Protein AF-A0ABD7US28-F1 (afdb_monomer_lite)

Structure (mmCIF, N/CA/C/O backbone):
data_AF-A0ABD7US28-F1
#
_entry.id   AF-A0ABD7US28-F1
#
loop_
_atom_site.group_PDB
_atom_site.id
_atom_site.type_symbol
_atom_site.label_atom_id
_atom_site.label_alt_id
_atom_site.label_comp_id
_atom_site.label_asym_id
_atom_site.label_entity_id
_atom_site.label_seq_id
_atom_site.pdbx_PDB_ins_code
_atom_site.Cartn_x
_atom_site.Cartn_y
_atom_site.Cartn_z
_atom_site.occupancy
_atom_site.B_iso_or_equiv
_atom_site.auth_seq_id
_atom_site.auth_comp_id
_atom_site.auth_asym_id
_atom_site.auth_atom_id
_atom_site.pdbx_PDB_model_num
ATOM 1 N N . MET A 1 1 ? -9.279 25.102 33.314 1.00 44.84 1 MET A N 1
ATOM 2 C CA . MET A 1 1 ? -9.627 23.822 32.658 1.00 44.84 1 MET A CA 1
ATOM 3 C C . MET A 1 1 ? -8.448 23.347 31.813 1.00 44.84 1 MET A C 1
ATOM 5 O O . MET A 1 1 ? -8.289 23.829 30.704 1.00 44.84 1 MET A O 1
ATOM 9 N N . LYS A 1 2 ? -7.558 22.506 32.361 1.00 46.09 2 LYS A N 1
ATOM 10 C CA . LYS A 1 2 ? -6.377 21.958 31.657 1.00 46.09 2 LYS A CA 1
ATOM 11 C C . LYS A 1 2 ? -5.885 20.674 32.342 1.00 46.09 2 LYS A C 1
ATOM 13 O O . LYS A 1 2 ? -4.872 20.744 33.020 1.00 46.09 2 LYS A O 1
ATOM 18 N N . LYS A 1 3 ? -6.594 19.541 32.241 1.00 48.12 3 LYS A N 1
ATOM 19 C CA . LYS A 1 3 ? -6.087 18.218 32.684 1.00 48.12 3 LYS A CA 1
ATOM 20 C C . LYS A 1 3 ? -6.831 17.069 31.980 1.00 48.12 3 LYS A C 1
ATOM 22 O O . LYS A 1 3 ? -7.637 16.399 32.608 1.00 48.12 3 LYS A O 1
ATOM 27 N N . THR A 1 4 ? -6.601 16.852 30.685 1.00 50.41 4 THR A N 1
ATOM 28 C CA . THR A 1 4 ? -7.154 15.678 29.965 1.00 50.41 4 THR A CA 1
ATOM 29 C C . THR A 1 4 ? -6.160 15.000 29.016 1.00 50.41 4 THR A C 1
ATOM 31 O O . THR A 1 4 ? -6.555 14.127 28.257 1.00 50.41 4 THR A O 1
ATOM 34 N N . LEU A 1 5 ? -4.865 15.343 29.059 1.00 47.84 5 LEU A N 1
ATOM 35 C CA . LEU A 1 5 ? -3.899 14.870 28.053 1.00 47.84 5 LEU A CA 1
ATOM 36 C C . LEU A 1 5 ? -2.921 13.778 28.523 1.00 47.84 5 LEU A C 1
ATOM 38 O O . LEU A 1 5 ? -2.105 13.324 27.733 1.00 47.84 5 LEU A O 1
ATOM 42 N N . THR A 1 6 ? -2.997 13.319 29.774 1.00 49.22 6 THR A N 1
ATOM 43 C CA . THR A 1 6 ? -2.009 12.383 30.353 1.00 49.22 6 THR A CA 1
ATOM 44 C C . THR A 1 6 ? -2.473 10.930 30.492 1.00 49.22 6 THR A C 1
ATOM 46 O O . THR A 1 6 ? -1.725 10.123 31.031 1.00 49.22 6 THR A O 1
ATOM 49 N N . LEU A 1 7 ? -3.660 10.554 29.999 1.00 40.12 7 LEU A N 1
ATOM 50 C CA . LEU A 1 7 ? -4.141 9.163 30.106 1.00 40.12 7 LEU A CA 1
ATOM 51 C C . LEU A 1 7 ? -3.772 8.273 28.897 1.00 40.12 7 LEU A C 1
ATOM 53 O O . LEU A 1 7 ? -3.912 7.059 28.973 1.00 40.12 7 LEU A O 1
ATOM 57 N N . LEU A 1 8 ? -3.269 8.845 27.797 1.00 46.44 8 LEU A N 1
ATOM 58 C CA . LEU A 1 8 ? -2.970 8.097 26.563 1.00 46.44 8 LEU A CA 1
ATOM 59 C C . LEU A 1 8 ? -1.579 7.434 26.534 1.00 46.44 8 LEU A C 1
ATOM 61 O O . LEU A 1 8 ? -1.321 6.624 25.652 1.00 46.44 8 LEU A O 1
ATOM 65 N N . LEU A 1 9 ? -0.690 7.729 27.490 1.00 44.91 9 LEU A N 1
ATOM 66 C CA . LEU A 1 9 ? 0.714 7.283 27.438 1.00 44.91 9 LEU A CA 1
ATOM 67 C C . LEU A 1 9 ? 1.064 6.135 28.409 1.00 44.91 9 LEU A C 1
ATOM 69 O O . LEU A 1 9 ? 2.165 5.602 28.348 1.00 44.91 9 LEU A O 1
ATOM 73 N N . ALA A 1 10 ? 0.150 5.734 29.300 1.00 45.41 10 ALA A N 1
ATOM 74 C CA . ALA A 1 10 ? 0.472 4.838 30.422 1.00 45.41 10 ALA A CA 1
ATOM 75 C C . ALA A 1 10 ? 0.096 3.353 30.227 1.00 45.41 10 ALA A C 1
ATOM 77 O O . ALA A 1 10 ? 0.452 2.531 31.066 1.00 45.41 10 ALA A O 1
ATOM 78 N N . LEU A 1 11 ? -0.585 2.972 29.140 1.00 46.19 11 LEU A N 1
ATOM 79 C CA . LEU A 1 11 ? -1.010 1.576 28.911 1.00 46.19 11 LEU A CA 1
ATOM 80 C C . LEU A 1 11 ? -0.041 0.740 28.055 1.00 46.19 11 LEU A C 1
ATOM 82 O O . LEU A 1 11 ? -0.248 -0.460 27.910 1.00 46.19 11 LEU A O 1
ATOM 86 N N . PHE A 1 12 ? 1.052 1.329 27.560 1.00 46.53 12 PHE A N 1
ATOM 87 C CA . PHE A 1 12 ? 2.106 0.605 26.829 1.00 46.53 12 PHE A CA 1
ATOM 88 C C . PHE A 1 12 ? 3.195 -0.010 27.732 1.00 46.53 12 PHE A C 1
ATOM 90 O O . PHE A 1 12 ? 4.125 -0.636 27.232 1.00 46.53 12 PHE A O 1
ATOM 97 N N . ALA A 1 13 ? 3.085 0.129 29.058 1.00 46.44 13 ALA A N 1
ATOM 98 C CA . ALA A 1 13 ? 4.098 -0.306 30.024 1.00 46.44 13 ALA A CA 1
ATOM 99 C C . ALA A 1 13 ? 3.687 -1.537 30.860 1.00 46.44 13 ALA A C 1
ATOM 101 O O . ALA A 1 13 ? 4.086 -1.656 32.016 1.00 46.44 13 ALA A O 1
ATOM 102 N N . ILE A 1 14 ? 2.914 -2.472 30.297 1.00 48.69 14 ILE A N 1
ATOM 103 C CA . ILE A 1 14 ? 2.816 -3.828 30.860 1.00 48.69 14 ILE A CA 1
ATOM 104 C C . ILE A 1 14 ? 3.687 -4.733 29.996 1.00 48.69 14 ILE A C 1
ATOM 106 O O . ILE A 1 14 ? 3.256 -5.291 28.988 1.00 48.69 14 ILE A O 1
ATOM 110 N N . GLY A 1 15 ? 4.956 -4.813 30.392 1.00 40.78 15 GLY A N 1
ATOM 111 C CA . GLY A 1 15 ? 5.917 -5.756 29.850 1.00 40.78 15 GLY A CA 1
ATOM 112 C C . GLY A 1 15 ? 5.468 -7.183 30.136 1.00 40.78 15 GLY A C 1
ATOM 113 O O . GLY A 1 15 ? 5.488 -7.638 31.277 1.00 40.78 15 GLY A O 1
ATOM 114 N N . VAL A 1 16 ? 5.096 -7.902 29.083 1.00 44.53 16 VAL A N 1
ATOM 115 C CA . VAL A 1 16 ? 5.094 -9.362 29.094 1.00 44.53 16 VAL A CA 1
ATOM 116 C C . VAL A 1 16 ? 6.534 -9.780 28.816 1.00 44.53 16 VAL A C 1
ATOM 118 O O . VAL A 1 16 ? 6.995 -9.761 27.678 1.00 44.53 16 VAL A O 1
ATOM 121 N N . THR A 1 17 ? 7.284 -10.101 29.868 1.00 40.72 17 THR A N 1
ATOM 122 C CA . THR A 1 17 ? 8.580 -10.772 29.743 1.00 40.72 17 THR A CA 1
ATOM 123 C C . THR A 1 17 ? 8.323 -12.214 29.309 1.00 40.72 17 THR A C 1
ATOM 125 O O . THR A 1 17 ? 8.286 -13.125 30.137 1.00 40.72 17 THR A O 1
ATOM 128 N N . SER A 1 18 ? 8.087 -12.448 28.019 1.00 36.72 18 SER A N 1
ATOM 129 C CA . SER A 1 18 ? 8.181 -13.799 27.473 1.00 36.72 18 SER A CA 1
ATOM 130 C C . SER A 1 18 ? 9.660 -14.138 27.312 1.00 36.72 18 SER A C 1
ATOM 132 O O . SER A 1 18 ? 10.387 -13.471 26.580 1.00 36.72 18 SER A O 1
ATOM 134 N N . SER A 1 19 ? 10.073 -15.143 28.078 1.00 41.81 19 SER A N 1
ATOM 135 C CA . SER A 1 19 ? 11.392 -15.767 28.140 1.00 41.81 19 SER A CA 1
ATOM 136 C C . SER A 1 19 ? 12.125 -15.814 26.791 1.00 41.81 19 SER A C 1
ATOM 138 O O . SER A 1 19 ? 11.586 -16.281 25.789 1.00 41.81 19 SER A O 1
ATOM 140 N N . VAL A 1 20 ? 13.379 -15.353 26.799 1.00 42.00 20 VAL A N 1
ATOM 141 C CA . VAL A 1 20 ? 14.368 -15.626 25.753 1.00 42.00 20 VAL A CA 1
ATOM 142 C C . VAL A 1 20 ? 14.628 -17.128 25.747 1.00 42.00 20 VAL A C 1
ATOM 144 O O . VAL A 1 20 ? 15.244 -17.659 26.671 1.00 42.00 20 VAL A O 1
ATOM 147 N N . ARG A 1 21 ? 14.182 -17.802 24.691 1.00 33.78 21 ARG A N 1
ATOM 148 C CA . ARG A 1 21 ? 14.697 -19.109 24.300 1.00 33.78 21 ARG A CA 1
ATOM 149 C C . ARG A 1 21 ? 15.376 -18.914 22.951 1.00 33.78 21 ARG A C 1
ATOM 151 O O . ARG A 1 21 ? 14.719 -18.698 21.939 1.00 33.78 21 ARG A O 1
ATOM 158 N N . ALA A 1 22 ? 16.704 -18.854 22.989 1.00 42.03 22 ALA A N 1
ATOM 159 C CA . ALA A 1 22 ? 17.531 -19.002 21.806 1.00 42.03 22 ALA A CA 1
ATOM 160 C C . ALA A 1 22 ? 17.435 -20.472 21.395 1.00 42.03 22 ALA A C 1
ATOM 162 O O . ALA A 1 22 ? 17.891 -21.352 22.125 1.00 42.03 22 ALA A O 1
ATOM 163 N N . GLU A 1 23 ? 16.770 -20.731 20.281 1.00 39.69 23 GLU A N 1
ATOM 164 C CA . GLU A 1 23 ? 16.780 -22.030 19.626 1.00 39.69 23 GLU A CA 1
ATOM 165 C C . GLU A 1 23 ? 17.205 -21.774 18.188 1.00 39.69 23 GLU A C 1
ATOM 167 O O . GLU A 1 23 ? 16.479 -21.183 17.385 1.00 39.69 23 GLU A O 1
ATOM 172 N N . ASP A 1 24 ? 18.462 -22.132 17.944 1.00 39.06 24 ASP A N 1
ATOM 173 C CA . ASP A 1 24 ? 19.080 -22.188 16.639 1.00 39.06 24 ASP A CA 1
ATOM 174 C C . ASP A 1 24 ? 18.284 -23.119 15.716 1.00 39.06 24 ASP A C 1
ATOM 176 O O . ASP A 1 24 ? 17.919 -24.234 16.078 1.00 39.06 24 ASP A O 1
ATOM 180 N N . GLU A 1 25 ? 18.057 -22.604 14.512 1.00 41.03 25 GLU A N 1
ATOM 181 C CA . GLU A 1 25 ? 17.952 -23.306 13.237 1.00 41.03 25 GLU A CA 1
ATOM 182 C C . GLU A 1 25 ? 16.995 -24.512 13.060 1.00 41.03 25 GLU A C 1
ATOM 184 O O . GLU A 1 25 ? 17.184 -25.618 13.549 1.00 41.03 25 GLU A O 1
ATOM 189 N N . GLN A 1 26 ? 16.092 -24.280 12.095 1.00 39.41 26 GLN A N 1
ATOM 190 C CA . GLN A 1 26 ? 15.502 -25.205 11.117 1.00 39.41 26 GLN A CA 1
ATOM 191 C C . GLN A 1 26 ? 14.093 -25.770 11.363 1.00 39.41 26 GLN A C 1
ATOM 193 O O . GLN A 1 26 ? 13.806 -26.561 12.253 1.00 39.41 26 GLN A O 1
ATOM 198 N N . SER A 1 27 ? 13.251 -25.447 10.372 1.00 38.81 27 SER A N 1
ATOM 199 C CA . SER A 1 27 ? 11.969 -26.055 10.001 1.00 38.81 27 SER A CA 1
ATOM 200 C C . SER A 1 27 ? 10.750 -25.707 10.863 1.00 38.81 27 SER A C 1
ATOM 202 O O . SER A 1 27 ? 10.249 -26.496 11.653 1.00 38.81 27 SER A O 1
ATOM 204 N N . SER A 1 28 ? 10.145 -24.548 10.585 1.00 40.09 28 SER A N 1
ATOM 205 C CA . SER A 1 28 ? 8.688 -24.456 10.691 1.00 40.09 28 SER A CA 1
ATOM 206 C C . SER A 1 28 ? 8.124 -24.124 9.317 1.00 40.09 28 SER A C 1
ATOM 208 O O . SER A 1 28 ? 8.467 -23.109 8.711 1.00 40.09 28 SER A O 1
ATOM 210 N N . THR A 1 29 ? 7.275 -25.010 8.807 1.00 45.59 29 THR A N 1
ATOM 211 C CA . THR A 1 29 ? 6.428 -24.804 7.631 1.00 45.59 29 THR A CA 1
ATOM 212 C C . THR A 1 29 ? 5.359 -23.757 7.964 1.00 45.59 29 THR A C 1
ATOM 214 O O . THR A 1 29 ? 4.164 -24.036 7.978 1.00 45.59 29 THR A O 1
ATOM 217 N N . GLN A 1 30 ? 5.779 -22.540 8.299 1.00 57.47 30 GLN A N 1
ATOM 218 C CA . GLN A 1 30 ? 4.914 -21.372 8.320 1.00 57.47 30 GLN A CA 1
ATOM 219 C C . GLN A 1 30 ? 4.817 -20.875 6.882 1.00 57.47 30 GLN A C 1
ATOM 221 O O . GLN A 1 30 ? 5.833 -20.637 6.227 1.00 57.47 30 GLN A O 1
ATOM 226 N N . LYS A 1 31 ? 3.590 -20.755 6.361 1.00 66.50 31 LYS A N 1
ATOM 227 C CA . LYS A 1 31 ? 3.371 -20.098 5.068 1.00 66.50 31 LYS A CA 1
ATOM 228 C C . LYS A 1 31 ? 4.058 -18.726 5.109 1.00 66.50 31 LYS A C 1
ATOM 230 O O . LYS A 1 31 ? 3.911 -18.033 6.118 1.00 66.50 31 LYS A O 1
ATOM 235 N N . PRO A 1 32 ? 4.794 -18.334 4.055 1.00 80.06 32 PRO A N 1
ATOM 236 C CA . PRO A 1 32 ? 5.451 -17.037 4.032 1.00 80.06 32 PRO A CA 1
ATOM 237 C C . PRO A 1 32 ? 4.397 -15.947 4.233 1.00 80.06 32 PRO A C 1
ATOM 239 O O . PRO A 1 32 ? 3.346 -15.965 3.587 1.00 80.06 32 PRO A O 1
ATOM 242 N N . VAL A 1 33 ? 4.658 -15.033 5.169 1.00 87.19 33 VAL A N 1
ATOM 243 C CA . VAL A 1 33 ? 3.736 -13.937 5.479 1.00 87.19 33 VAL A CA 1
ATOM 244 C C . VAL A 1 33 ? 3.586 -13.086 4.221 1.00 87.19 33 VAL A C 1
ATOM 246 O O . VAL A 1 33 ? 4.575 -12.576 3.689 1.00 87.19 33 VAL A O 1
ATOM 249 N N . LYS A 1 34 ? 2.354 -12.988 3.724 1.00 93.69 34 LYS A N 1
ATOM 250 C CA . LYS A 1 34 ? 2.000 -12.199 2.545 1.00 93.69 34 LYS A CA 1
ATOM 251 C C . LYS A 1 34 ? 1.830 -10.728 2.940 1.00 93.69 34 LYS A C 1
ATOM 253 O O . LYS A 1 34 ? 1.550 -10.419 4.099 1.00 93.69 34 LYS A O 1
ATOM 258 N N . PHE A 1 35 ? 2.016 -9.827 1.985 1.00 92.31 35 PHE A N 1
ATOM 259 C CA . PHE A 1 35 ? 1.554 -8.450 2.100 1.00 92.31 35 PHE A CA 1
ATOM 260 C C . PHE A 1 35 ? 0.228 -8.285 1.362 1.00 92.31 35 PHE A C 1
ATOM 262 O O . PHE A 1 35 ? 0.121 -8.628 0.183 1.00 92.31 35 PHE A O 1
ATOM 269 N N . ASP A 1 36 ? -0.754 -7.709 2.047 1.00 93.00 36 ASP A N 1
ATOM 270 C CA . ASP A 1 36 ? -2.069 -7.401 1.496 1.00 93.00 36 ASP A CA 1
ATOM 271 C C . ASP A 1 36 ? -2.295 -5.887 1.460 1.00 93.00 36 ASP A C 1
ATOM 273 O O . ASP A 1 36 ? -1.610 -5.112 2.135 1.00 93.00 36 ASP A O 1
ATOM 277 N N . LEU A 1 37 ? -3.269 -5.466 0.650 1.00 92.06 37 LEU A N 1
ATOM 278 C CA . LEU A 1 37 ? -3.684 -4.070 0.589 1.00 92.06 37 LEU A CA 1
ATOM 279 C C . LEU A 1 37 ? -4.194 -3.606 1.953 1.00 92.06 37 LEU A C 1
ATOM 281 O O . LEU A 1 37 ? -5.042 -4.245 2.584 1.00 92.06 37 LEU A O 1
ATOM 285 N N . ASP A 1 38 ? -3.697 -2.449 2.368 1.00 88.44 38 ASP A N 1
ATOM 286 C CA . ASP A 1 38 ? -4.108 -1.771 3.586 1.00 88.44 38 ASP A CA 1
ATOM 287 C C . ASP A 1 38 ? -5.481 -1.111 3.398 1.00 88.44 38 ASP A C 1
ATOM 289 O O . ASP A 1 38 ? -5.592 0.073 3.074 1.00 88.44 38 ASP A O 1
ATOM 293 N N . GLY A 1 39 ? -6.533 -1.923 3.500 1.00 86.00 39 GLY A N 1
ATOM 294 C CA . GLY A 1 39 ? -7.920 -1.486 3.361 1.00 86.00 39 GLY A CA 1
ATOM 295 C C . GLY A 1 39 ? -8.350 -1.139 1.924 1.00 86.00 39 GLY A C 1
ATOM 296 O O . GLY A 1 39 ? -7.664 -1.469 0.952 1.00 86.00 39 GLY A O 1
ATOM 297 N N . PRO A 1 40 ? -9.533 -0.516 1.761 1.00 87.44 40 PRO A N 1
ATOM 298 C CA . PRO A 1 40 ? -10.039 -0.088 0.460 1.00 87.44 40 PRO A CA 1
ATOM 299 C C . PRO A 1 40 ? -9.177 1.032 -0.134 1.00 87.44 40 PRO A C 1
ATOM 301 O O . PRO A 1 40 ? -8.972 2.066 0.496 1.00 87.44 40 PRO A O 1
ATOM 304 N N . GLN A 1 41 ? -8.706 0.848 -1.368 1.00 89.44 41 GLN A N 1
ATOM 305 C CA . GLN A 1 41 ? -7.842 1.810 -2.058 1.00 89.44 41 GLN A CA 1
ATOM 306 C C . GLN A 1 41 ? -8.340 2.108 -3.473 1.00 89.44 41 GLN A C 1
ATOM 308 O O . GLN A 1 41 ? -9.079 1.322 -4.075 1.00 89.44 41 GLN A O 1
ATOM 313 N N . GLN A 1 42 ? -7.940 3.264 -4.007 1.00 87.19 42 GLN A N 1
ATOM 314 C CA . GLN A 1 42 ? -8.280 3.673 -5.367 1.00 87.19 42 GLN A CA 1
ATOM 315 C C . GLN A 1 42 ? -7.698 2.682 -6.378 1.00 87.19 42 GLN A C 1
ATOM 317 O O . GLN A 1 42 ? -6.508 2.390 -6.355 1.00 87.19 42 GLN A O 1
ATOM 322 N N . LYS A 1 43 ? -8.521 2.211 -7.317 1.00 90.38 43 LYS A N 1
ATOM 323 C CA . LYS A 1 43 ? -8.039 1.407 -8.446 1.00 90.38 43 LYS A CA 1
ATOM 324 C C . LYS A 1 43 ? -7.347 2.318 -9.451 1.00 90.38 43 LYS A C 1
ATOM 326 O O . LYS A 1 43 ? -7.998 3.160 -10.070 1.00 90.38 43 LYS A O 1
ATOM 331 N N . ILE A 1 44 ? -6.044 2.137 -9.613 1.00 90.12 44 ILE A N 1
ATOM 332 C CA . ILE A 1 44 ? -5.239 2.901 -10.564 1.00 90.12 44 ILE A CA 1
ATOM 333 C C . ILE A 1 44 ? -5.396 2.253 -11.934 1.00 90.12 44 ILE A C 1
ATOM 335 O O . ILE A 1 44 ? -5.120 1.062 -12.090 1.00 90.12 44 ILE A O 1
ATOM 339 N N . LYS A 1 45 ? -5.851 3.033 -12.915 1.00 90.88 45 LYS A N 1
ATOM 340 C CA . LYS A 1 45 ? -6.003 2.593 -14.301 1.00 90.88 45 LYS A CA 1
ATOM 341 C C . LYS A 1 45 ? -5.035 3.342 -15.204 1.00 90.88 45 LYS A C 1
ATOM 343 O O . LYS A 1 45 ? -4.774 4.522 -14.977 1.00 90.88 45 LYS A O 1
ATOM 348 N N . ASP A 1 46 ? -4.524 2.653 -16.213 1.00 87.00 46 ASP A N 1
ATOM 349 C CA . ASP A 1 46 ? -3.792 3.281 -17.304 1.00 87.00 46 ASP A CA 1
ATOM 350 C C . ASP A 1 46 ? -4.746 4.017 -18.265 1.00 87.00 46 ASP A C 1
ATOM 352 O O . ASP A 1 46 ? -5.974 3.943 -18.147 1.00 87.00 46 ASP A O 1
ATOM 356 N N . TYR A 1 47 ? -4.180 4.714 -19.252 1.00 84.81 47 TYR A N 1
ATOM 357 C CA . TYR A 1 47 ? -4.958 5.414 -20.283 1.00 84.81 47 TYR A CA 1
ATOM 358 C C . TYR A 1 47 ? -5.788 4.473 -21.176 1.00 84.81 47 TYR A C 1
ATOM 360 O O . TYR A 1 47 ? -6.715 4.927 -21.839 1.00 84.81 47 TYR A O 1
ATOM 368 N N . SER A 1 48 ? -5.484 3.171 -21.184 1.00 85.25 48 SER A N 1
ATOM 369 C CA . SER A 1 48 ? -6.243 2.140 -21.906 1.00 85.25 48 SER A CA 1
ATOM 370 C C . SER A 1 48 ? -7.357 1.517 -21.049 1.00 85.25 48 SER A C 1
ATOM 372 O O . SER A 1 48 ? -8.117 0.682 -21.533 1.00 85.25 48 SER A O 1
ATOM 374 N N . GLY A 1 49 ? -7.477 1.913 -19.777 1.00 86.31 49 GLY A N 1
ATOM 375 C CA . GLY A 1 49 ? -8.444 1.382 -18.819 1.00 86.31 49 GLY A CA 1
ATOM 376 C C . GLY A 1 49 ? -8.002 0.112 -18.078 1.00 86.31 49 GLY A C 1
ATOM 377 O O . GLY A 1 49 ? -8.774 -0.392 -17.254 1.00 86.31 49 GLY A O 1
ATOM 378 N N . ASN A 1 50 ? -6.786 -0.393 -18.307 1.00 89.00 50 ASN A N 1
ATOM 379 C CA . ASN A 1 50 ? -6.238 -1.548 -17.597 1.00 89.00 50 ASN A CA 1
ATOM 380 C C . ASN A 1 50 ? -5.828 -1.157 -16.179 1.00 89.00 50 ASN A C 1
ATOM 382 O O . ASN A 1 50 ? -5.285 -0.080 -15.947 1.00 89.00 50 ASN A O 1
ATOM 386 N N . THR A 1 51 ? -6.067 -2.043 -15.214 1.00 90.62 51 THR A N 1
ATOM 387 C CA . THR A 1 51 ? -5.706 -1.776 -13.816 1.00 90.62 51 THR A CA 1
ATOM 388 C C . THR A 1 51 ? -4.249 -2.140 -13.565 1.00 90.62 51 THR A C 1
ATOM 390 O O . THR A 1 51 ? -3.808 -3.226 -13.938 1.00 90.62 51 THR A O 1
ATOM 393 N N . ILE A 1 52 ? -3.519 -1.253 -12.892 1.00 90.88 52 ILE A N 1
ATOM 394 C CA . ILE A 1 52 ? -2.151 -1.517 -12.446 1.00 90.88 52 ILE A CA 1
ATOM 395 C C . ILE A 1 52 ? -2.184 -2.595 -11.365 1.00 90.88 52 ILE A C 1
ATOM 397 O O . ILE A 1 52 ? -2.924 -2.465 -10.386 1.00 90.88 52 ILE A O 1
ATOM 401 N N . THR A 1 53 ? -1.381 -3.643 -11.536 1.00 91.50 53 THR A N 1
ATOM 402 C CA . THR A 1 53 ? -1.321 -4.788 -10.617 1.00 91.50 53 THR A CA 1
ATOM 403 C C . THR A 1 53 ? 0.115 -5.096 -10.213 1.00 91.50 53 THR A C 1
ATOM 405 O O . THR A 1 53 ? 1.070 -4.795 -10.932 1.00 91.50 53 THR A O 1
ATOM 408 N N . LEU A 1 54 ? 0.263 -5.675 -9.026 1.00 92.50 54 LEU A N 1
ATOM 409 C CA . LEU A 1 54 ? 1.530 -6.159 -8.499 1.00 92.50 54 LEU A CA 1
ATOM 410 C C . LEU A 1 54 ? 1.438 -7.674 -8.345 1.00 92.50 54 LEU A C 1
ATOM 412 O O . LEU A 1 54 ? 0.362 -8.202 -8.064 1.00 92.50 54 LEU A O 1
ATOM 416 N N . GLU A 1 55 ? 2.560 -8.359 -8.545 1.00 93.00 55 GLU A N 1
ATOM 417 C CA . GLU A 1 55 ? 2.669 -9.771 -8.178 1.00 93.00 55 GLU A CA 1
ATOM 418 C C . GLU A 1 55 ? 2.595 -9.916 -6.653 1.00 93.00 55 GLU A C 1
ATOM 420 O O . GLU A 1 55 ? 2.918 -8.982 -5.914 1.00 93.00 55 GLU A O 1
ATOM 425 N N . ASP A 1 56 ? 2.160 -11.085 -6.185 1.00 92.25 56 ASP A N 1
ATOM 426 C CA . ASP A 1 56 ? 2.037 -11.354 -4.757 1.00 92.25 56 ASP A CA 1
ATOM 427 C C . ASP A 1 56 ? 3.373 -11.128 -4.033 1.00 92.25 56 ASP A C 1
ATOM 429 O O . ASP A 1 56 ? 4.426 -11.639 -4.419 1.00 92.25 56 ASP A O 1
ATOM 433 N N . LEU A 1 57 ? 3.309 -10.340 -2.961 1.00 93.00 57 LEU A N 1
ATOM 434 C CA . LEU A 1 57 ? 4.457 -9.920 -2.171 1.00 93.00 57 LEU A CA 1
ATOM 435 C C . LEU A 1 57 ? 4.540 -10.748 -0.894 1.00 93.00 57 LEU A C 1
ATOM 437 O O . LEU A 1 57 ? 3.552 -10.890 -0.172 1.00 93.00 57 LEU A O 1
ATOM 441 N N . TYR A 1 58 ? 5.738 -11.223 -0.570 1.00 93.00 58 TYR A N 1
ATOM 442 C CA . TYR A 1 58 ? 5.988 -12.002 0.642 1.00 93.00 58 TYR A CA 1
ATOM 443 C C . TYR A 1 58 ? 7.152 -11.428 1.440 1.00 93.00 58 TYR A C 1
ATOM 445 O O . TYR A 1 58 ? 8.107 -10.889 0.871 1.00 93.00 58 TYR A O 1
ATOM 453 N N . VAL A 1 59 ? 7.112 -11.589 2.760 1.00 90.94 59 VAL A N 1
ATOM 454 C CA . VAL A 1 59 ? 8.258 -11.300 3.630 1.00 90.94 59 VAL A CA 1
ATOM 455 C C . VAL A 1 59 ? 9.463 -12.129 3.172 1.00 90.94 59 VAL A C 1
ATOM 457 O O . VAL A 1 59 ? 9.344 -13.321 2.901 1.00 90.94 59 VAL A O 1
ATOM 460 N N . GLY A 1 60 ? 10.622 -11.482 3.050 1.00 89.50 60 GLY A N 1
ATOM 461 C CA . GLY A 1 60 ? 11.848 -12.067 2.507 1.00 89.50 60 GLY A CA 1
ATOM 462 C C . GLY A 1 60 ? 12.021 -11.894 0.993 1.00 89.50 60 GLY A C 1
ATOM 463 O O . GLY A 1 60 ? 13.097 -12.194 0.474 1.00 89.50 60 GLY A O 1
ATOM 464 N N . SER A 1 61 ? 11.015 -11.381 0.273 1.00 91.06 61 SER A N 1
ATOM 465 C CA . SER A 1 61 ? 11.133 -11.146 -1.172 1.00 91.06 61 SER A CA 1
ATOM 466 C C . SER A 1 61 ? 12.192 -10.085 -1.463 1.00 91.06 61 SER A C 1
ATOM 468 O O . SER A 1 61 ? 12.170 -8.991 -0.899 1.00 91.06 61 SER A O 1
ATOM 470 N N . LYS A 1 62 ? 13.112 -10.410 -2.374 1.00 92.62 62 LYS A N 1
ATOM 471 C CA . LYS A 1 62 ? 14.152 -9.495 -2.877 1.00 92.62 62 LYS A CA 1
ATOM 472 C C . LYS A 1 62 ? 13.770 -8.832 -4.193 1.00 92.62 62 LYS A C 1
ATOM 474 O O . LYS A 1 62 ? 14.371 -7.839 -4.578 1.00 92.62 62 LYS A O 1
ATOM 479 N N . VAL A 1 63 ? 12.798 -9.400 -4.897 1.00 92.06 63 VAL A N 1
ATOM 480 C CA . VAL A 1 63 ? 12.373 -8.944 -6.215 1.00 92.06 63 VAL A CA 1
ATOM 481 C C . VAL A 1 63 ? 10.887 -8.662 -6.162 1.00 92.06 63 VAL A C 1
ATOM 483 O O . VAL A 1 63 ? 10.109 -9.511 -5.734 1.00 92.06 63 VAL A O 1
ATOM 486 N N . VAL A 1 64 ? 10.508 -7.473 -6.611 1.00 92.94 64 VAL A N 1
ATOM 487 C CA . VAL A 1 64 ? 9.119 -7.045 -6.725 1.00 92.94 64 VAL A CA 1
ATOM 488 C C . VAL A 1 64 ? 8.809 -6.800 -8.194 1.00 92.94 64 VAL A C 1
ATOM 490 O O . VAL A 1 64 ? 9.535 -6.076 -8.874 1.00 92.94 64 VAL A O 1
ATOM 493 N N . LYS A 1 65 ? 7.736 -7.416 -8.687 1.00 94.69 65 LYS A N 1
ATOM 494 C CA . LYS A 1 65 ? 7.289 -7.287 -10.076 1.00 94.69 65 LYS A CA 1
ATOM 495 C C . LYS A 1 65 ? 5.992 -6.498 -10.134 1.00 94.69 65 LYS A C 1
ATOM 497 O O . LYS A 1 65 ? 5.026 -6.813 -9.439 1.00 94.69 65 LYS A O 1
ATOM 502 N N . ILE A 1 66 ? 5.990 -5.468 -10.968 1.00 94.25 66 ILE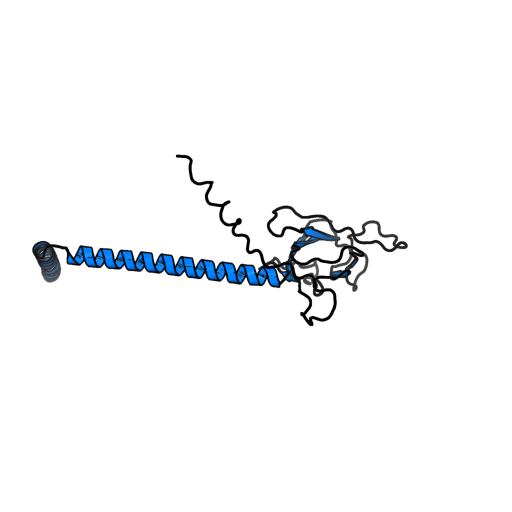 A N 1
ATOM 503 C CA . ILE A 1 66 ? 4.913 -4.486 -11.066 1.00 94.25 66 ILE A CA 1
ATOM 504 C C . ILE A 1 66 ? 4.500 -4.361 -12.533 1.00 94.25 66 ILE A C 1
ATOM 506 O O . ILE A 1 66 ? 5.326 -4.050 -13.388 1.00 94.25 66 ILE A O 1
ATOM 510 N N . TYR A 1 67 ? 3.225 -4.571 -12.839 1.00 93.56 67 TYR A N 1
ATOM 511 C CA . TYR A 1 67 ? 2.701 -4.457 -14.199 1.00 93.56 67 TYR A CA 1
ATOM 512 C C . TYR A 1 67 ? 2.199 -3.032 -14.436 1.00 93.56 67 TYR A C 1
ATOM 514 O O . TYR A 1 67 ? 1.073 -2.690 -14.074 1.00 93.56 67 TYR A O 1
ATOM 522 N N . ILE A 1 68 ? 3.063 -2.200 -15.024 1.00 93.25 68 ILE A N 1
ATOM 523 C CA . ILE A 1 68 ? 2.779 -0.805 -15.391 1.00 93.25 68 ILE A CA 1
ATOM 524 C C . ILE A 1 68 ? 3.040 -0.553 -16.883 1.00 93.25 68 ILE A C 1
ATOM 526 O O . ILE A 1 68 ? 3.876 -1.244 -17.473 1.00 93.25 68 ILE A O 1
ATOM 530 N N . PRO A 1 69 ? 2.362 0.432 -17.500 1.00 92.81 69 PRO A N 1
ATOM 531 C CA . PRO A 1 69 ? 2.600 0.805 -18.887 1.00 92.81 69 PRO A CA 1
ATOM 532 C C . PRO A 1 69 ? 4.024 1.303 -19.122 1.00 92.81 69 PRO A C 1
ATOM 534 O O . PRO A 1 69 ? 4.687 1.837 -18.229 1.00 92.81 69 PRO A O 1
ATOM 537 N N . GLN A 1 70 ? 4.475 1.190 -20.370 1.00 92.56 70 GLN A N 1
ATOM 538 C CA . GLN A 1 70 ? 5.703 1.839 -20.803 1.00 92.56 70 GLN A CA 1
ATOM 539 C C . GLN A 1 70 ? 5.610 3.357 -20.583 1.00 92.56 70 GLN A C 1
ATOM 541 O O . GLN A 1 70 ? 4.574 3.977 -20.794 1.00 92.56 70 GLN A O 1
ATOM 546 N N . GLY A 1 71 ? 6.715 3.952 -20.148 1.00 91.56 71 GLY A N 1
ATOM 547 C CA . GLY A 1 71 ? 6.860 5.382 -19.916 1.00 91.56 71 GLY A CA 1
ATOM 548 C C . GLY A 1 71 ? 6.489 5.845 -18.510 1.00 91.56 71 GLY A C 1
ATOM 549 O O . GLY A 1 71 ? 6.910 6.935 -18.131 1.00 91.56 71 GLY A O 1
ATOM 550 N N . TRP A 1 72 ? 5.779 5.020 -17.738 1.00 94.19 72 TRP A N 1
ATOM 551 C CA . TRP A 1 72 ? 5.346 5.334 -16.377 1.00 94.19 72 TRP A CA 1
ATOM 552 C C . TRP A 1 72 ? 6.466 5.140 -15.357 1.00 94.19 72 TRP A C 1
ATOM 554 O O . TRP A 1 72 ? 7.404 4.366 -15.577 1.00 94.19 72 TRP A O 1
ATOM 564 N N . TRP A 1 73 ? 6.335 5.812 -14.213 1.00 94.19 73 TRP A N 1
ATOM 565 C CA . TRP A 1 73 ? 7.244 5.663 -13.077 1.00 94.19 73 TRP A CA 1
ATOM 566 C C . TRP A 1 73 ? 6.570 4.953 -11.912 1.00 94.19 73 TRP A C 1
ATOM 568 O O . TRP A 1 73 ? 5.397 5.198 -11.618 1.00 94.19 73 TRP A O 1
ATOM 578 N N . VAL A 1 74 ? 7.352 4.145 -11.198 1.00 94.88 74 VAL A N 1
ATOM 579 C CA . VAL A 1 74 ? 6.960 3.564 -9.915 1.00 94.88 74 VAL A CA 1
ATOM 580 C C . VAL A 1 74 ? 8.039 3.786 -8.863 1.00 94.88 74 VAL A C 1
ATOM 582 O O . VAL A 1 74 ? 9.204 3.450 -9.051 1.00 94.88 74 VAL A O 1
ATOM 585 N N . TYR A 1 75 ? 7.628 4.333 -7.724 1.00 94.56 75 TYR A N 1
ATOM 586 C CA . TYR A 1 75 ? 8.483 4.552 -6.563 1.00 94.56 75 TYR A CA 1
ATOM 587 C C . TYR A 1 75 ? 7.984 3.689 -5.413 1.00 94.56 75 TYR A C 1
ATOM 589 O O . TYR A 1 75 ? 6.814 3.780 -5.045 1.00 94.56 75 TYR A O 1
ATOM 597 N N . LEU A 1 76 ? 8.860 2.874 -4.831 1.00 94.75 76 LEU A N 1
ATOM 598 C CA . LEU A 1 76 ? 8.553 2.122 -3.617 1.00 94.75 76 LEU A CA 1
ATOM 599 C C . LEU A 1 76 ? 9.100 2.876 -2.409 1.00 94.75 76 LEU A C 1
ATOM 601 O O . LEU A 1 76 ? 10.311 3.012 -2.268 1.00 94.75 76 LEU A O 1
ATOM 605 N N . TYR A 1 77 ? 8.225 3.305 -1.511 1.00 93.88 77 TYR A N 1
ATOM 606 C CA . TYR A 1 77 ? 8.616 3.795 -0.198 1.00 93.88 77 TYR A CA 1
ATOM 607 C C . TYR A 1 77 ? 8.391 2.718 0.859 1.00 93.88 77 TYR A C 1
ATOM 609 O O . TYR A 1 77 ? 7.336 2.083 0.896 1.00 93.88 77 TYR A O 1
ATOM 617 N N . ARG A 1 78 ? 9.390 2.520 1.718 1.00 92.62 78 ARG A N 1
ATOM 618 C CA . ARG A 1 78 ? 9.392 1.525 2.790 1.00 92.62 78 ARG A CA 1
ATOM 619 C C . ARG A 1 78 ? 9.431 2.212 4.136 1.00 92.62 78 ARG A C 1
ATOM 621 O O . ARG A 1 78 ? 10.204 3.145 4.350 1.00 92.62 78 ARG A O 1
ATOM 628 N N . GLN A 1 79 ? 8.623 1.725 5.058 1.00 90.19 79 GLN A N 1
ATOM 629 C CA . GLN A 1 79 ? 8.510 2.316 6.375 1.00 90.19 79 GLN A CA 1
ATOM 630 C C . GLN A 1 79 ? 8.458 1.216 7.429 1.00 90.19 79 GLN A C 1
ATOM 632 O O . GLN A 1 79 ? 7.573 0.366 7.393 1.00 90.19 79 GLN A O 1
ATOM 637 N N . CYS A 1 80 ? 9.418 1.234 8.355 1.00 81.75 80 CYS A N 1
ATOM 638 C CA . CYS A 1 80 ? 9.532 0.216 9.402 1.00 81.75 80 CYS A CA 1
ATOM 639 C C . CYS A 1 80 ? 8.477 0.379 10.506 1.00 81.75 80 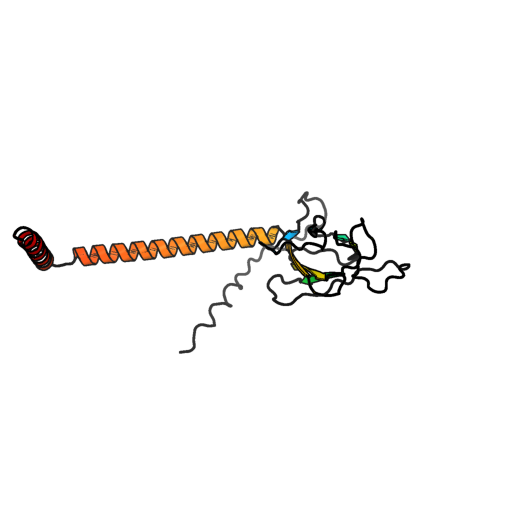CYS A C 1
ATOM 641 O O . CYS A 1 80 ? 8.080 -0.605 11.118 1.00 81.75 80 CYS A O 1
ATOM 643 N N . ASP A 1 81 ? 8.029 1.611 10.765 1.00 77.19 81 ASP A N 1
ATOM 644 C CA . ASP A 1 81 ? 6.944 1.895 11.704 1.00 77.19 81 ASP A CA 1
ATOM 645 C C . ASP A 1 81 ? 5.653 2.176 10.935 1.00 77.19 81 ASP A C 1
ATOM 647 O O . ASP A 1 81 ? 5.479 3.268 10.397 1.00 77.19 81 ASP A O 1
ATOM 651 N N . HIS A 1 82 ? 4.740 1.206 10.884 1.00 69.56 82 HIS A N 1
ATOM 652 C CA . HIS A 1 82 ? 3.471 1.330 10.160 1.00 69.56 82 HIS A CA 1
ATOM 653 C C . HIS A 1 82 ? 2.575 2.478 10.659 1.00 69.56 82 HIS A C 1
ATOM 655 O O . HIS A 1 82 ? 1.744 2.959 9.885 1.00 69.56 82 HIS A O 1
ATOM 661 N N . ASN A 1 83 ? 2.755 2.950 11.901 1.00 72.06 83 ASN A N 1
ATOM 662 C CA . ASN A 1 83 ? 1.949 4.027 12.487 1.00 72.06 83 ASN A CA 1
ATOM 663 C C . ASN A 1 83 ? 2.446 5.429 12.131 1.00 72.06 83 ASN A C 1
ATOM 665 O O . ASN A 1 83 ? 1.727 6.414 12.329 1.00 72.06 83 ASN A O 1
ATOM 669 N N . SER A 1 84 ? 3.666 5.548 11.606 1.00 75.44 84 SER A N 1
ATOM 670 C CA . SER A 1 84 ? 4.192 6.851 11.214 1.00 75.44 84 SER A CA 1
ATOM 671 C C . SER A 1 84 ? 3.406 7.428 10.021 1.00 75.44 84 SER A C 1
ATOM 673 O O . SER A 1 84 ? 2.943 6.725 9.116 1.00 75.44 84 SER A O 1
ATOM 675 N N . LYS A 1 85 ? 3.234 8.753 10.032 1.00 75.25 85 LYS A N 1
ATOM 676 C CA . LYS A 1 85 ? 2.577 9.513 8.953 1.00 75.25 85 LYS A CA 1
ATOM 677 C C . LYS A 1 85 ? 3.547 9.924 7.844 1.00 75.25 85 LYS A C 1
ATOM 679 O O . LYS A 1 85 ? 3.141 10.589 6.891 1.00 75.25 85 LYS A O 1
ATOM 684 N N . GLU A 1 86 ? 4.825 9.599 7.989 1.00 78.56 86 GLU A N 1
ATOM 685 C CA . GLU A 1 86 ? 5.843 9.928 7.000 1.00 78.56 86 GLU A CA 1
ATOM 686 C C . GLU A 1 86 ? 5.681 9.057 5.750 1.00 78.56 86 GLU A C 1
ATOM 688 O O . GLU A 1 86 ? 5.053 8.004 5.785 1.00 78.56 86 GLU A O 1
ATOM 693 N N . ARG A 1 87 ? 6.244 9.489 4.615 1.00 69.12 87 ARG A N 1
ATOM 694 C CA . ARG A 1 87 ? 6.195 8.689 3.377 1.00 69.12 87 ARG A CA 1
ATOM 695 C C . ARG A 1 87 ? 7.067 7.435 3.436 1.00 69.12 87 ARG A C 1
ATOM 697 O O . ARG A 1 87 ? 6.871 6.565 2.600 1.00 69.12 87 ARG A O 1
ATOM 704 N N . GLY A 1 88 ? 8.006 7.349 4.377 1.00 85.44 88 GLY A N 1
ATOM 705 C CA . GLY A 1 88 ? 9.019 6.297 4.435 1.00 85.44 88 GLY A CA 1
ATOM 706 C C . GLY A 1 88 ? 10.258 6.596 3.584 1.00 85.44 88 GLY A C 1
ATOM 707 O O . GLY A 1 88 ? 10.383 7.651 2.960 1.00 85.44 88 GLY A O 1
ATOM 708 N N . ILE A 1 89 ? 11.189 5.646 3.577 1.00 88.62 89 ILE A N 1
ATOM 709 C CA . ILE A 1 89 ? 12.462 5.703 2.856 1.00 88.62 89 ILE A CA 1
ATOM 710 C C . ILE A 1 89 ? 12.244 5.170 1.439 1.00 88.62 89 ILE A C 1
ATOM 712 O O . ILE A 1 89 ? 11.683 4.090 1.257 1.00 88.62 89 ILE A O 1
ATOM 716 N N . LEU A 1 90 ? 12.682 5.919 0.425 1.00 90.75 90 LEU A N 1
ATOM 717 C CA . LEU A 1 90 ? 12.623 5.470 -0.966 1.00 90.75 90 LEU A CA 1
ATOM 718 C C . LEU A 1 90 ? 13.573 4.281 -1.170 1.00 90.75 90 LEU A C 1
ATOM 720 O O . LEU A 1 90 ? 14.772 4.392 -0.920 1.00 90.75 90 LEU A O 1
ATOM 724 N N . ALA A 1 91 ? 13.035 3.157 -1.638 1.00 89.00 91 ALA A N 1
ATOM 725 C CA . ALA A 1 91 ? 13.819 1.993 -2.009 1.00 89.00 91 ALA A CA 1
ATOM 726 C C . ALA A 1 91 ? 14.537 2.264 -3.333 1.00 89.00 91 ALA A C 1
ATOM 728 O O . ALA A 1 91 ? 13.902 2.432 -4.376 1.00 89.00 91 ALA A O 1
ATOM 729 N N . SER A 1 92 ? 15.865 2.287 -3.282 1.00 82.69 92 SER A N 1
ATOM 730 C CA . SER A 1 92 ? 16.704 2.423 -4.468 1.00 82.69 92 SER A CA 1
ATOM 731 C C . SER A 1 92 ? 16.846 1.062 -5.154 1.00 82.69 92 SER A C 1
ATOM 733 O O . SER A 1 92 ? 17.417 0.152 -4.550 1.00 82.69 92 SER A O 1
ATOM 735 N N . PRO A 1 93 ? 16.358 0.883 -6.394 1.00 81.12 93 PRO A N 1
ATOM 736 C CA . PRO A 1 93 ? 16.571 -0.357 -7.125 1.00 81.12 93 PRO A CA 1
ATOM 737 C C . PRO A 1 93 ? 18.050 -0.562 -7.421 1.00 81.12 93 PRO A C 1
ATOM 739 O O . PRO A 1 93 ? 18.757 0.365 -7.825 1.00 81.12 93 PRO A O 1
ATOM 742 N N . ILE A 1 94 ? 18.500 -1.807 -7.308 1.00 78.94 94 ILE A N 1
ATOM 743 C CA . ILE A 1 94 ? 19.812 -2.191 -7.817 1.00 78.94 94 ILE A CA 1
ATOM 744 C C . ILE A 1 94 ? 19.743 -2.217 -9.342 1.00 78.94 94 ILE A C 1
ATOM 746 O O . ILE A 1 94 ? 19.055 -3.049 -9.936 1.00 78.94 94 ILE A O 1
ATOM 750 N N . LEU A 1 95 ? 20.462 -1.290 -9.973 1.00 72.12 95 LEU A N 1
ATOM 751 C CA . LEU A 1 95 ? 20.604 -1.242 -11.421 1.00 72.12 95 LEU A CA 1
ATOM 752 C C . LEU A 1 95 ? 21.644 -2.265 -11.871 1.00 72.12 95 LEU A C 1
ATOM 754 O O . LEU A 1 95 ? 22.777 -2.271 -11.387 1.00 72.12 95 LEU A O 1
ATOM 758 N N . GLU A 1 96 ? 21.285 -3.105 -12.837 1.00 66.56 96 GLU A N 1
ATOM 759 C CA . GLU A 1 96 ? 22.276 -3.942 -13.505 1.00 66.56 96 GLU A CA 1
ATOM 760 C C . GLU A 1 96 ? 23.237 -3.057 -14.313 1.00 66.56 96 GLU A C 1
ATOM 762 O O . GLU A 1 96 ? 22.845 -2.069 -14.937 1.00 66.56 96 GLU A O 1
ATOM 767 N N . LYS A 1 97 ? 24.523 -3.418 -14.297 1.00 58.53 97 LYS A N 1
ATOM 768 C CA . LYS A 1 97 ? 25.661 -2.576 -14.712 1.00 58.53 97 LYS A CA 1
ATOM 769 C C . LYS A 1 97 ? 25.679 -2.164 -16.198 1.00 58.53 97 LYS A C 1
ATOM 771 O O . LYS A 1 97 ? 26.534 -1.377 -16.584 1.00 58.53 97 LYS A O 1
ATOM 776 N N . ASN A 1 98 ? 24.754 -2.671 -17.016 1.00 53.97 98 ASN A N 1
ATOM 777 C CA . ASN A 1 98 ? 24.768 -2.560 -18.481 1.00 53.97 98 ASN A CA 1
ATOM 778 C C . ASN 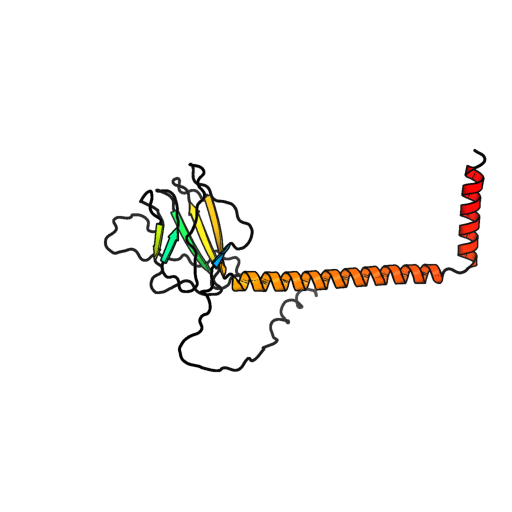A 1 98 ? 23.554 -1.824 -19.068 1.00 53.97 98 ASN A C 1
ATOM 780 O O . ASN A 1 98 ? 23.239 -1.988 -20.246 1.00 53.97 98 ASN A O 1
ATOM 784 N N . ILE A 1 99 ? 22.839 -1.040 -18.265 1.00 59.50 99 ILE A N 1
ATOM 785 C CA . ILE A 1 99 ? 21.582 -0.439 -18.701 1.00 59.50 99 ILE A CA 1
ATOM 786 C C . ILE A 1 99 ? 21.767 1.054 -19.035 1.00 59.50 99 ILE A C 1
ATOM 788 O O . ILE A 1 99 ? 22.068 1.861 -18.163 1.00 59.50 99 ILE A O 1
ATOM 792 N N . THR A 1 100 ? 21.481 1.450 -20.280 1.00 59.44 100 THR A N 1
ATOM 793 C CA . THR A 1 100 ? 21.428 2.851 -20.762 1.00 59.44 100 THR A CA 1
ATOM 794 C C . THR A 1 100 ? 20.156 3.599 -20.318 1.00 59.44 100 THR A C 1
ATOM 796 O O . THR A 1 100 ? 19.602 4.403 -21.068 1.00 59.44 100 THR A O 1
ATOM 799 N N . LYS A 1 101 ? 19.617 3.293 -19.132 1.00 65.31 101 LYS A N 1
ATOM 800 C CA . LYS A 1 101 ? 18.392 3.922 -18.616 1.00 65.31 101 LYS A CA 1
ATOM 801 C C . LYS A 1 101 ? 18.748 5.247 -17.952 1.00 65.31 101 LYS A C 1
ATOM 803 O O . LYS A 1 101 ? 19.626 5.301 -17.100 1.00 65.31 101 LYS A O 1
ATOM 808 N N . THR A 1 102 ? 18.040 6.302 -18.333 1.00 72.81 102 THR A N 1
ATOM 809 C CA . THR A 1 102 ? 18.180 7.641 -17.747 1.00 72.81 102 THR A CA 1
ATOM 810 C C . THR A 1 102 ? 17.543 7.758 -16.361 1.00 72.81 102 THR A C 1
ATOM 812 O O . THR A 1 102 ? 18.014 8.552 -15.555 1.00 72.81 102 THR A O 1
ATOM 815 N N . ASP A 1 103 ? 16.511 6.961 -16.065 1.00 85.44 103 ASP A N 1
ATOM 816 C CA . ASP A 1 103 ? 15.803 6.951 -14.784 1.00 85.44 103 ASP A CA 1
ATOM 817 C C . ASP A 1 103 ? 15.567 5.502 -14.305 1.00 85.44 103 ASP A C 1
ATOM 819 O O . ASP A 1 103 ? 14.931 4.717 -15.014 1.00 85.44 103 ASP A O 1
ATOM 823 N N . PRO A 1 104 ? 16.056 5.114 -13.115 1.00 86.44 104 PRO A N 1
ATOM 824 C CA . PRO A 1 104 ? 15.898 3.758 -12.595 1.00 86.44 104 PRO A CA 1
ATOM 825 C C . PRO A 1 104 ? 14.448 3.350 -12.297 1.00 86.44 104 PRO A C 1
ATOM 827 O O . PRO A 1 104 ? 14.151 2.155 -12.280 1.00 86.44 104 PRO A O 1
ATOM 830 N N . TYR A 1 105 ? 13.547 4.308 -12.073 1.00 90.88 105 TYR A N 1
ATOM 831 C CA . TYR A 1 105 ? 12.157 4.073 -11.656 1.00 90.88 105 TYR A CA 1
ATOM 832 C C . TYR A 1 105 ? 11.175 3.997 -12.827 1.00 90.88 105 TYR A C 1
ATOM 834 O O . TYR A 1 105 ? 9.991 3.718 -12.631 1.00 90.88 105 TYR A O 1
ATOM 842 N N . ARG A 1 106 ? 11.651 4.274 -14.044 1.00 91.19 106 ARG A N 1
ATOM 843 C CA . ARG A 1 106 ? 10.819 4.337 -15.243 1.00 91.19 106 ARG A CA 1
ATOM 844 C C . ARG A 1 106 ? 10.725 2.979 -15.933 1.00 91.19 106 ARG A C 1
ATOM 846 O O . ARG A 1 106 ? 11.731 2.293 -16.132 1.00 91.19 106 ARG A O 1
ATOM 853 N N . GLN A 1 107 ? 9.524 2.616 -16.371 1.00 91.31 107 GLN A N 1
ATOM 854 C CA . GLN A 1 107 ? 9.311 1.449 -17.219 1.00 91.31 107 GLN A CA 1
ATOM 855 C C . GLN A 1 107 ? 9.635 1.791 -18.673 1.00 91.31 107 GLN A C 1
ATOM 857 O O . GLN A 1 107 ? 8.985 2.628 -19.291 1.00 91.31 107 GLN A O 1
ATOM 862 N N . TYR A 1 108 ? 10.635 1.128 -19.249 1.00 88.62 108 TYR A N 1
ATOM 863 C CA . TYR A 1 108 ? 11.053 1.379 -20.637 1.00 88.62 108 TYR A CA 1
ATOM 864 C C . TYR A 1 108 ? 10.495 0.374 -21.638 1.00 88.62 108 TYR A C 1
ATOM 866 O O . TYR A 1 108 ? 10.538 0.633 -22.837 1.00 88.62 108 TYR A O 1
ATOM 874 N N . TYR A 1 109 ? 9.976 -0.754 -21.160 1.00 88.56 109 TYR A N 1
ATOM 875 C CA . TYR A 1 109 ? 9.572 -1.868 -22.003 1.00 88.56 109 TYR A CA 1
ATOM 876 C C . TYR A 1 109 ? 8.067 -2.108 -21.895 1.00 88.56 109 TYR A C 1
ATOM 878 O O . TYR A 1 109 ? 7.483 -2.003 -20.819 1.00 88.56 109 TYR A O 1
ATOM 886 N N . THR A 1 110 ? 7.439 -2.442 -23.015 1.00 87.69 110 THR A N 1
ATOM 887 C CA . THR A 1 110 ? 6.032 -2.850 -23.057 1.00 87.69 110 THR A CA 1
ATOM 888 C C . THR A 1 110 ? 5.901 -4.366 -22.901 1.00 87.69 110 THR A C 1
ATOM 890 O O . THR A 1 110 ? 6.821 -5.108 -23.244 1.00 87.69 110 THR A O 1
ATOM 893 N N . GLY A 1 111 ? 4.774 -4.837 -22.362 1.00 85.88 111 GLY A N 1
ATOM 894 C CA . GLY A 1 111 ? 4.461 -6.268 -22.244 1.00 85.88 111 GLY A CA 1
ATOM 895 C C . GLY A 1 111 ? 5.288 -7.056 -21.220 1.00 85.88 111 GLY A C 1
ATOM 896 O O . GLY A 1 111 ? 5.125 -8.269 -21.118 1.00 85.88 111 GLY A O 1
ATOM 897 N N . VAL A 1 112 ? 6.152 -6.393 -20.448 1.00 90.50 112 VAL A N 1
ATOM 898 C CA . VAL A 1 112 ? 6.942 -7.009 -19.372 1.00 90.50 112 VAL A CA 1
ATOM 899 C C . VAL A 1 112 ? 6.733 -6.244 -18.067 1.00 90.50 112 VAL A C 1
ATOM 901 O O . VAL A 1 112 ? 6.579 -5.021 -18.106 1.00 90.50 112 VAL A O 1
ATOM 904 N N . PRO A 1 113 ? 6.734 -6.920 -16.905 1.00 92.62 113 PRO A N 1
ATOM 905 C CA . PRO A 1 113 ? 6.655 -6.227 -15.630 1.00 92.62 113 PRO A CA 1
ATOM 906 C C . PRO A 1 113 ? 7.907 -5.375 -15.398 1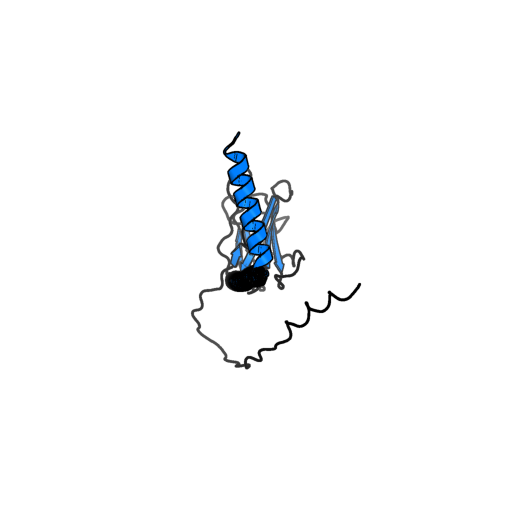.00 92.62 113 PRO A C 1
ATOM 908 O O . PRO A 1 113 ? 9.019 -5.747 -15.780 1.00 92.62 113 PRO A O 1
ATOM 911 N N . TYR A 1 114 ? 7.729 -4.248 -14.719 1.00 91.50 114 TYR A N 1
ATOM 912 C CA . TYR A 1 114 ? 8.822 -3.536 -14.080 1.00 91.50 114 TYR A CA 1
ATOM 913 C C . TYR A 1 114 ? 9.360 -4.392 -12.931 1.00 91.50 114 TYR A C 1
ATOM 915 O O . TYR A 1 114 ? 8.601 -4.837 -12.066 1.00 91.50 114 TYR A O 1
ATOM 923 N N . ILE A 1 115 ? 10.670 -4.634 -12.936 1.00 91.31 115 ILE A N 1
ATOM 924 C CA . ILE A 1 115 ? 11.356 -5.455 -11.939 1.00 91.31 115 ILE A CA 1
ATOM 925 C C . ILE A 1 115 ? 12.126 -4.526 -11.005 1.00 91.31 115 ILE A C 1
ATOM 927 O O . ILE A 1 115 ? 13.122 -3.921 -11.398 1.00 91.31 115 ILE A O 1
ATOM 931 N N . LEU A 1 116 ? 11.672 -4.446 -9.759 1.00 91.25 116 LEU A N 1
ATOM 932 C CA . LEU A 1 116 ? 12.356 -3.743 -8.686 1.00 91.25 116 LEU A CA 1
ATOM 933 C C . LEU A 1 116 ? 13.192 -4.748 -7.886 1.00 91.25 116 LEU A C 1
ATOM 935 O O . LEU A 1 116 ? 12.646 -5.606 -7.189 1.00 91.25 116 LEU A O 1
ATOM 939 N N . ASN A 1 117 ? 14.516 -4.648 -7.994 1.00 90.56 117 ASN A N 1
ATOM 940 C CA . ASN A 1 117 ? 15.445 -5.492 -7.247 1.00 90.56 117 ASN A CA 1
ATOM 941 C C . ASN A 1 117 ? 15.926 -4.772 -5.978 1.00 90.56 117 ASN A C 1
ATOM 943 O O . ASN A 1 117 ? 16.571 -3.728 -6.063 1.00 90.56 117 ASN A O 1
ATOM 947 N N . LEU A 1 118 ? 15.609 -5.351 -4.821 1.00 88.38 118 LEU A N 1
ATOM 948 C CA . LEU A 1 118 ? 15.946 -4.858 -3.482 1.00 88.38 118 LEU A CA 1
ATOM 949 C C . LEU A 1 118 ? 17.283 -5.420 -2.959 1.00 88.38 118 LEU A C 1
ATOM 951 O O . LEU A 1 118 ? 17.810 -4.938 -1.960 1.00 88.38 118 LEU A O 1
ATOM 955 N N . GLY A 1 119 ? 17.840 -6.444 -3.617 1.00 85.50 119 GLY A N 1
ATOM 956 C CA . GLY A 1 119 ? 19.145 -7.028 -3.297 1.00 85.50 119 GLY A CA 1
ATOM 957 C C . GLY A 1 119 ? 19.298 -7.558 -1.874 1.00 85.50 119 GLY A C 1
ATOM 958 O O . GLY A 1 119 ? 18.693 -8.566 -1.506 1.00 85.50 119 GLY A O 1
ATOM 959 N N . GLU A 1 120 ? 20.185 -6.919 -1.107 1.00 86.56 120 GLU A N 1
ATOM 960 C CA . GLU A 1 120 ? 20.540 -7.309 0.265 1.00 86.56 120 GLU A CA 1
ATOM 961 C C . GLU A 1 120 ? 19.517 -6.857 1.315 1.00 86.56 120 GLU A C 1
ATOM 963 O O . GLU A 1 120 ? 19.561 -7.342 2.442 1.00 86.56 120 GLU A O 1
ATOM 968 N N . ASP A 1 121 ? 18.563 -5.997 0.947 1.00 87.75 121 ASP A N 1
ATOM 969 C CA . ASP A 1 121 ? 17.524 -5.497 1.849 1.00 87.75 121 ASP A CA 1
ATOM 970 C C . ASP A 1 121 ? 16.136 -6.042 1.451 1.00 87.75 121 ASP A C 1
ATOM 972 O O . ASP A 1 121 ? 15.314 -5.307 0.900 1.00 87.75 121 ASP A O 1
ATOM 976 N N . PRO A 1 122 ? 15.839 -7.339 1.681 1.00 91.75 122 PRO A N 1
ATOM 977 C CA . PRO A 1 122 ? 14.540 -7.929 1.351 1.00 91.75 122 PRO A CA 1
ATOM 978 C C . PRO A 1 122 ? 13.394 -7.289 2.146 1.00 91.75 122 PRO A C 1
ATOM 980 O O . PRO A 1 122 ? 13.622 -6.653 3.176 1.00 91.75 122 PRO A O 1
ATOM 983 N N . LEU A 1 123 ? 12.152 -7.499 1.696 1.00 92.12 123 LEU A N 1
ATOM 984 C CA . LEU A 1 123 ? 10.946 -7.055 2.410 1.00 92.12 123 LEU A CA 1
ATOM 985 C C . LEU A 1 123 ? 10.881 -7.653 3.822 1.00 92.12 123 LEU A C 1
ATOM 987 O O . LEU A 1 123 ? 11.026 -8.868 3.985 1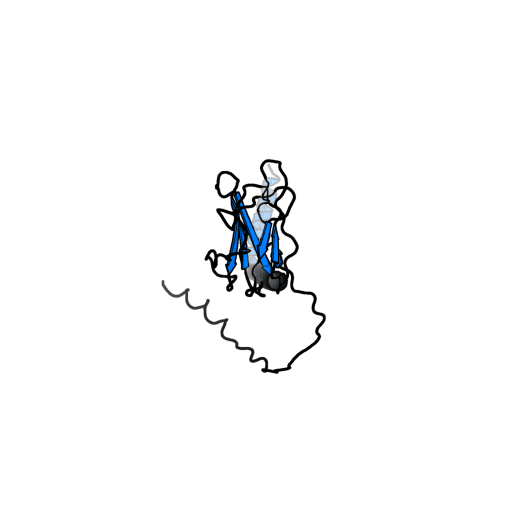.00 92.12 123 LEU A O 1
ATOM 991 N N . LYS A 1 124 ? 10.629 -6.826 4.840 1.00 90.62 124 LYS A N 1
ATOM 992 C CA . LYS A 1 124 ? 10.617 -7.254 6.250 1.00 90.62 124 LYS A CA 1
ATOM 993 C C . LYS A 1 124 ? 9.201 -7.248 6.809 1.00 90.62 124 LYS A C 1
ATOM 995 O O . LYS A 1 124 ? 8.343 -6.477 6.392 1.00 90.62 124 LYS A O 1
ATOM 1000 N N . LYS A 1 125 ? 8.954 -8.123 7.783 1.00 89.31 125 LYS A N 1
ATOM 1001 C CA . LYS A 1 125 ? 7.669 -8.176 8.487 1.00 89.31 125 LYS A CA 1
ATOM 1002 C C . LYS A 1 125 ? 7.427 -6.875 9.261 1.00 89.31 125 LYS A C 1
ATOM 1004 O O . LYS A 1 125 ? 8.359 -6.350 9.863 1.00 89.31 125 LYS A O 1
ATOM 1009 N N . GLY A 1 126 ? 6.181 -6.399 9.271 1.00 85.94 126 GLY A N 1
ATOM 1010 C CA . GLY A 1 126 ? 5.781 -5.160 9.945 1.00 85.94 126 GLY A CA 1
ATOM 1011 C C . GLY A 1 126 ? 6.075 -3.882 9.155 1.00 85.94 126 GLY A C 1
ATOM 1012 O O . GLY A 1 126 ? 5.761 -2.794 9.634 1.00 85.94 126 GLY A O 1
ATOM 1013 N N . GLU A 1 127 ? 6.652 -3.993 7.953 1.00 90.38 127 GLU A N 1
ATOM 1014 C CA . GLU A 1 127 ? 6.847 -2.847 7.069 1.00 90.38 127 GLU A CA 1
ATOM 1015 C C . GLU A 1 127 ? 5.537 -2.413 6.409 1.00 90.38 127 GLU A C 1
ATOM 1017 O O . GLU A 1 127 ? 4.715 -3.229 5.985 1.00 90.38 127 GLU A O 1
ATOM 1022 N N . LYS A 1 128 ? 5.396 -1.101 6.237 1.00 92.62 128 LYS A N 1
ATOM 1023 C CA . LYS A 1 128 ? 4.413 -0.500 5.343 1.00 92.62 128 LYS A CA 1
ATOM 1024 C C . LYS A 1 128 ? 5.092 -0.164 4.019 1.00 92.62 128 LYS A C 1
ATOM 1026 O O . LYS A 1 128 ? 6.081 0.571 3.985 1.00 92.62 128 LYS A O 1
ATOM 1031 N N . LEU A 1 129 ? 4.554 -0.707 2.933 1.00 93.81 129 LEU A N 1
ATOM 1032 C CA . LEU A 1 129 ? 5.063 -0.525 1.576 1.00 93.81 129 LEU A CA 1
ATOM 1033 C C . LEU A 1 129 ? 4.118 0.390 0.807 1.00 93.81 129 LEU A C 1
ATOM 1035 O O . LEU A 1 129 ? 2.943 0.075 0.652 1.00 93.81 129 LEU A O 1
ATOM 1039 N N . THR A 1 130 ? 4.620 1.514 0.310 1.00 94.31 130 THR A N 1
ATOM 1040 C CA . THR A 1 130 ? 3.833 2.457 -0.490 1.00 94.31 130 THR A CA 1
ATOM 1041 C C . THR A 1 130 ? 4.395 2.520 -1.900 1.00 94.31 130 THR A C 1
ATOM 1043 O O . THR A 1 130 ? 5.477 3.061 -2.118 1.00 94.31 130 THR A O 1
ATOM 1046 N N . PHE A 1 131 ? 3.650 1.999 -2.868 1.00 94.81 131 PHE A N 1
ATOM 1047 C CA . PHE A 1 131 ? 3.960 2.123 -4.288 1.00 94.81 131 PHE A CA 1
ATOM 1048 C C . PHE A 1 131 ? 3.286 3.375 -4.831 1.00 94.81 131 PHE A C 1
ATOM 1050 O O . PHE A 1 131 ? 2.064 3.454 -4.840 1.00 94.81 131 PHE A O 1
ATOM 1057 N N . SER A 1 132 ? 4.068 4.358 -5.263 1.00 94.75 132 SER A N 1
ATOM 1058 C CA . SER A 1 132 ? 3.590 5.610 -5.850 1.00 94.75 132 SER A CA 1
ATOM 1059 C C . SER A 1 132 ? 3.806 5.592 -7.356 1.00 94.75 132 SER A C 1
ATOM 1061 O O . SER A 1 132 ? 4.917 5.319 -7.814 1.00 94.75 132 SER A O 1
ATOM 1063 N N . PHE A 1 133 ? 2.757 5.896 -8.115 1.00 95.12 133 PHE A N 1
ATOM 1064 C CA . PHE A 1 133 ? 2.756 5.817 -9.570 1.00 95.12 133 PHE A CA 1
ATOM 1065 C C . PHE A 1 133 ? 2.646 7.202 -10.196 1.00 95.12 133 PHE A C 1
ATOM 1067 O O . PHE A 1 133 ? 1.819 8.026 -9.783 1.00 95.12 133 PHE A O 1
ATOM 1074 N N . LYS A 1 134 ? 3.453 7.436 -11.231 1.00 95.25 134 LYS A N 1
ATOM 1075 C CA . LYS A 1 134 ? 3.313 8.602 -12.106 1.00 95.25 134 LYS A CA 1
ATOM 1076 C C . LYS A 1 134 ? 3.062 8.171 -13.543 1.00 95.25 134 LYS A C 1
ATOM 1078 O O . LYS A 1 134 ? 3.662 7.197 -14.004 1.00 95.25 134 LYS A O 1
ATOM 1083 N N . GLY A 1 135 ? 2.191 8.918 -14.213 1.00 92.94 135 GLY A N 1
ATOM 1084 C CA . GLY A 1 135 ? 1.857 8.744 -15.620 1.00 92.94 135 GLY A CA 1
ATOM 1085 C C . GLY A 1 135 ? 3.036 9.100 -16.514 1.00 92.94 135 GLY A C 1
ATOM 1086 O O . GLY A 1 135 ? 4.054 9.588 -16.033 1.00 92.94 135 GLY A O 1
ATOM 1087 N N . GLU A 1 136 ? 2.902 8.866 -17.817 1.00 92.00 136 GLU A N 1
ATOM 1088 C CA . GLU A 1 136 ? 3.934 9.184 -18.819 1.00 92.00 136 GLU A CA 1
ATOM 1089 C C . GLU A 1 136 ? 4.288 10.682 -18.869 1.00 92.00 136 GLU A C 1
ATOM 1091 O O . GLU A 1 136 ? 5.423 11.056 -19.161 1.00 92.00 136 GLU A O 1
ATOM 1096 N N . ASP A 1 137 ? 3.326 11.528 -18.517 1.00 91.06 137 ASP A N 1
ATOM 1097 C CA . ASP A 1 137 ? 3.448 12.978 -18.373 1.00 91.06 137 ASP A CA 1
ATOM 1098 C C . ASP A 1 137 ? 4.202 13.416 -17.099 1.00 91.06 137 ASP A C 1
ATOM 1100 O O . ASP A 1 137 ? 4.487 14.599 -16.913 1.00 91.06 137 ASP A O 1
ATOM 1104 N N . GLY A 1 138 ? 4.543 12.471 -16.219 1.00 89.25 138 GLY A N 1
ATOM 1105 C CA . GLY A 1 138 ? 5.217 12.721 -14.950 1.00 89.25 138 GLY A CA 1
ATOM 1106 C C . GLY A 1 138 ? 4.291 13.208 -13.830 1.00 89.25 138 GLY A C 1
ATOM 1107 O O . GLY A 1 138 ? 4.781 13.517 -12.736 1.00 89.25 138 GLY A O 1
ATOM 1108 N N . PHE A 1 139 ? 2.973 13.257 -14.046 1.00 92.12 139 PHE A N 1
ATOM 1109 C CA . PHE A 1 139 ? 2.010 13.616 -13.006 1.00 92.12 139 PHE A CA 1
ATOM 1110 C C . PHE A 1 139 ? 1.667 12.419 -12.118 1.00 92.12 139 PHE A C 1
ATOM 1112 O O . PHE A 1 139 ? 1.698 11.262 -12.534 1.00 92.12 139 PHE A O 1
ATOM 1119 N N . TYR A 1 140 ? 1.355 12.697 -10.851 1.00 92.94 140 TYR A N 1
ATOM 1120 C CA . TYR A 1 140 ? 0.951 11.673 -9.890 1.00 92.94 140 TYR A CA 1
ATOM 1121 C C . TYR A 1 140 ? -0.429 11.112 -10.240 1.00 92.94 140 TYR A C 1
ATOM 1123 O O . TYR A 1 140 ? -1.386 11.870 -10.377 1.00 92.94 140 TYR A O 1
ATOM 1131 N N . VAL A 1 141 ? -0.524 9.784 -10.332 1.00 93.00 141 VAL A N 1
ATOM 1132 C CA . VAL A 1 141 ? -1.770 9.085 -10.689 1.00 93.00 141 VAL A CA 1
ATOM 1133 C C . VAL A 1 141 ? -2.424 8.464 -9.459 1.00 93.00 141 VAL A C 1
ATOM 1135 O O . VAL A 1 141 ? -3.648 8.455 -9.338 1.00 93.00 141 VAL A O 1
ATOM 1138 N N . GLY A 1 142 ? -1.622 7.943 -8.532 1.00 92.75 142 GLY A N 1
ATOM 1139 C CA . GLY A 1 142 ? -2.127 7.269 -7.345 1.00 92.75 142 GLY A CA 1
ATOM 1140 C C . GLY A 1 142 ? -1.058 6.449 -6.640 1.00 92.75 142 GLY A C 1
ATOM 1141 O O . GLY A 1 142 ? 0.099 6.394 -7.069 1.00 92.75 142 GLY A O 1
ATOM 1142 N N . SER A 1 143 ? -1.461 5.788 -5.560 1.00 93.88 143 SER A N 1
ATOM 1143 C CA . SER A 1 143 ? -0.598 4.884 -4.816 1.00 93.88 143 SER A CA 1
ATOM 1144 C C . SER A 1 143 ? -1.334 3.644 -4.329 1.00 93.88 143 SER A C 1
ATOM 1146 O O . SER A 1 143 ? -2.550 3.664 -4.136 1.00 93.88 143 SER A O 1
ATOM 1148 N N . TYR A 1 144 ? -0.569 2.575 -4.114 1.00 94.75 144 TYR A N 1
ATOM 1149 C CA . TYR A 1 144 ? -1.013 1.404 -3.373 1.00 94.75 144 TYR A CA 1
ATOM 1150 C C . TYR A 1 144 ? -0.206 1.253 -2.091 1.00 94.75 144 TYR A C 1
ATOM 1152 O O . TYR A 1 144 ? 1.020 1.369 -2.106 1.00 94.75 144 TYR A O 1
ATOM 1160 N N . ILE A 1 145 ? -0.896 0.970 -0.994 1.00 93.75 145 ILE A N 1
ATOM 1161 C CA . ILE A 1 145 ? -0.314 0.768 0.329 1.00 93.75 145 ILE A CA 1
ATOM 1162 C C . ILE A 1 145 ? -0.508 -0.694 0.717 1.00 93.75 145 ILE A C 1
ATOM 1164 O O . ILE A 1 145 ? -1.630 -1.196 0.726 1.00 93.75 145 ILE A O 1
ATOM 1168 N N . TYR A 1 146 ? 0.580 -1.369 1.056 1.00 93.00 146 TYR A N 1
ATOM 1169 C CA . TYR A 1 146 ? 0.573 -2.753 1.502 1.00 93.00 146 TYR A CA 1
ATOM 1170 C C . TYR A 1 146 ? 1.130 -2.857 2.921 1.00 93.00 146 TYR A C 1
ATOM 1172 O O . TYR A 1 146 ? 2.103 -2.180 3.265 1.00 93.00 146 TYR A O 1
ATOM 1180 N N . ARG A 1 147 ? 0.526 -3.733 3.725 1.00 92.31 147 ARG A N 1
ATOM 1181 C CA . ARG A 1 147 ? 1.012 -4.140 5.051 1.00 92.31 147 ARG A CA 1
ATOM 1182 C C . ARG A 1 147 ? 0.981 -5.659 5.156 1.00 92.31 147 ARG A C 1
ATOM 1184 O O . ARG A 1 147 ? 0.332 -6.330 4.352 1.00 92.31 147 ARG A O 1
ATOM 1191 N N . ASP A 1 148 ? 1.723 -6.216 6.103 1.00 90.69 148 ASP A N 1
ATOM 1192 C CA . ASP A 1 148 ? 1.729 -7.659 6.301 1.00 90.69 148 ASP A CA 1
ATOM 1193 C C . ASP A 1 148 ? 0.347 -8.157 6.747 1.00 90.69 148 ASP A C 1
ATOM 1195 O O . ASP A 1 148 ? -0.303 -7.575 7.613 1.00 90.69 148 ASP A O 1
ATOM 1199 N N . SER A 1 149 ? -0.114 -9.261 6.158 1.00 88.38 149 SER A N 1
ATOM 1200 C CA . SER A 1 149 ? -1.455 -9.798 6.414 1.00 88.38 149 SER A CA 1
ATOM 1201 C C . SER A 1 149 ? -1.702 -10.086 7.898 1.00 88.38 149 SER A C 1
ATOM 1203 O O . SER A 1 149 ? -2.834 -9.997 8.371 1.00 88.38 149 SER A O 1
ATOM 1205 N N . ASP A 1 150 ? -0.649 -10.445 8.636 1.00 86.38 150 ASP A N 1
ATOM 1206 C CA . ASP A 1 150 ? -0.725 -10.751 10.062 1.00 86.38 150 ASP A CA 1
ATOM 1207 C C . ASP A 1 150 ? -1.028 -9.507 10.908 1.00 86.38 150 ASP A C 1
ATOM 1209 O O . ASP A 1 150 ? -1.844 -9.598 11.826 1.00 86.38 150 ASP A O 1
ATOM 1213 N N . THR A 1 151 ? -0.399 -8.356 10.630 1.00 83.44 151 THR A N 1
ATOM 1214 C CA . THR A 1 151 ? -0.703 -7.109 11.358 1.00 83.44 151 THR A CA 1
ATOM 1215 C C . THR A 1 151 ? -2.109 -6.629 11.048 1.00 83.44 151 THR A C 1
ATOM 1217 O O . THR A 1 151 ? -2.856 -6.338 11.978 1.00 83.44 151 THR A O 1
ATOM 1220 N N . ILE A 1 152 ? -2.516 -6.665 9.774 1.00 85.19 152 ILE A N 1
ATOM 1221 C CA . ILE A 1 152 ? -3.870 -6.280 9.354 1.00 85.19 152 ILE A CA 1
ATOM 1222 C C . ILE A 1 152 ? -4.926 -7.116 10.090 1.00 85.19 152 ILE A C 1
ATOM 1224 O O . ILE A 1 152 ? -5.920 -6.575 10.572 1.00 85.19 152 ILE A O 1
ATOM 1228 N N . LYS A 1 153 ? -4.734 -8.439 10.189 1.00 85.06 153 LYS A N 1
ATOM 1229 C CA . LYS A 1 153 ? -5.678 -9.323 10.894 1.00 85.06 153 LYS A CA 1
ATOM 1230 C C . LYS A 1 153 ? -5.749 -9.016 12.384 1.00 85.06 153 LYS A C 1
ATOM 1232 O O . LYS A 1 153 ? -6.844 -8.864 12.911 1.00 85.06 153 LYS A O 1
ATOM 1237 N N . LYS A 1 154 ? -4.596 -8.879 13.044 1.00 83.31 154 LYS A N 1
ATOM 1238 C CA . LYS A 1 154 ? -4.537 -8.578 14.482 1.00 83.31 154 LYS A CA 1
ATOM 1239 C C . LYS A 1 154 ? -5.189 -7.241 14.825 1.00 83.31 154 LYS A C 1
ATOM 1241 O O . LYS A 1 154 ? -5.881 -7.153 15.832 1.00 83.31 154 LYS A O 1
ATOM 1246 N N . GLU A 1 155 ? -4.981 -6.215 14.003 1.00 83.44 155 GLU A N 1
ATOM 1247 C CA . GLU A 1 155 ? -5.620 -4.910 14.195 1.00 83.44 155 GLU A CA 1
ATOM 1248 C C . GLU A 1 155 ? -7.136 -4.992 14.026 1.00 83.44 155 GLU A C 1
ATOM 1250 O O . GLU A 1 155 ? -7.856 -4.486 14.880 1.00 83.44 155 GLU A O 1
ATOM 1255 N N . LYS A 1 156 ? -7.625 -5.688 12.991 1.00 82.12 156 LYS A N 1
ATOM 1256 C CA . LYS A 1 156 ? -9.068 -5.897 12.794 1.00 82.12 156 LYS A CA 1
ATOM 1257 C C . LYS A 1 156 ? -9.709 -6.639 13.963 1.00 82.12 156 LYS A C 1
ATOM 1259 O O . LYS A 1 156 ? -10.737 -6.206 14.466 1.00 82.12 156 LYS A O 1
ATOM 1264 N N . GLU A 1 157 ? -9.084 -7.716 14.435 1.00 83.62 157 GLU A N 1
ATOM 1265 C CA . GLU A 1 157 ? -9.565 -8.466 15.603 1.00 83.62 157 GLU A CA 1
ATOM 1266 C C . GLU A 1 157 ? -9.591 -7.594 16.871 1.00 83.62 157 GLU A C 1
ATOM 1268 O O . GLU A 1 157 ? -10.535 -7.663 17.661 1.00 83.62 157 GLU A O 1
ATOM 1273 N N . ALA A 1 158 ? -8.576 -6.745 17.067 1.00 82.38 158 ALA A N 1
ATOM 1274 C CA . ALA A 1 158 ? -8.525 -5.814 18.190 1.00 82.38 158 ALA A CA 1
ATOM 1275 C C . ALA A 1 158 ? -9.600 -4.718 18.090 1.00 82.38 158 ALA A C 1
ATOM 1277 O O . ALA A 1 158 ? -10.224 -4.385 19.099 1.00 82.38 158 ALA A O 1
ATOM 1278 N N . GLU A 1 159 ? -9.841 -4.180 16.895 1.00 82.50 159 GLU A N 1
ATOM 1279 C CA . GLU A 1 159 ? -10.862 -3.163 16.641 1.00 82.50 159 GLU A CA 1
ATOM 1280 C C . GLU A 1 159 ? -12.276 -3.726 16.842 1.00 82.50 159 GLU A C 1
ATOM 1282 O O . GLU A 1 159 ? -13.077 -3.124 17.554 1.00 82.50 159 GLU A O 1
ATOM 1287 N N . GLU A 1 160 ? -12.557 -4.931 16.341 1.00 85.00 160 GLU A N 1
ATOM 1288 C CA . GLU A 1 160 ? -13.822 -5.636 16.589 1.00 85.00 160 GLU A CA 1
ATOM 1289 C C . GLU A 1 160 ? -14.037 -5.928 18.084 1.00 85.00 160 GLU A C 1
ATOM 1291 O O . GLU A 1 160 ? -15.147 -5.791 18.602 1.00 85.00 160 GLU A O 1
ATOM 1296 N N . ALA A 1 161 ? -12.983 -6.309 18.814 1.00 85.12 161 ALA A N 1
ATOM 1297 C CA . ALA A 1 161 ? -13.068 -6.532 20.257 1.00 85.12 161 ALA A CA 1
ATOM 1298 C C . ALA A 1 161 ? -13.329 -5.233 21.041 1.00 85.12 161 ALA A C 1
ATOM 1300 O O . ALA A 1 161 ? -14.015 -5.258 22.066 1.00 85.12 161 ALA A O 1
ATOM 1301 N N . LEU A 1 162 ? -12.787 -4.101 20.580 1.00 81.31 162 LEU A N 1
ATOM 1302 C CA . LEU A 1 162 ? -13.058 -2.785 21.156 1.00 81.31 162 LEU A CA 1
ATOM 1303 C C . LEU A 1 162 ? -14.489 -2.328 20.866 1.00 81.31 162 LEU A C 1
ATOM 1305 O O . LEU A 1 162 ? -15.168 -1.909 21.801 1.00 81.31 162 LEU A O 1
ATOM 1309 N N . GLN A 1 163 ? -14.963 -2.483 19.628 1.00 83.25 163 GLN A N 1
ATOM 1310 C CA . GLN A 1 163 ? -16.339 -2.154 19.245 1.00 83.25 163 GLN A CA 1
ATOM 1311 C C . GLN A 1 163 ? -17.351 -2.951 20.071 1.00 83.25 163 GLN A C 1
ATOM 1313 O O . GLN A 1 163 ? -18.232 -2.354 20.679 1.00 83.25 163 GLN A O 1
ATOM 1318 N N . LYS A 1 164 ? -17.163 -4.269 20.229 1.00 88.12 164 LYS A N 1
ATOM 1319 C CA . LYS A 1 164 ? -18.037 -5.095 21.084 1.00 88.12 164 LYS A CA 1
ATOM 1320 C C . LYS A 1 164 ? -18.068 -4.618 22.536 1.00 88.12 164 LYS A C 1
ATOM 1322 O O . LYS A 1 164 ? -19.129 -4.562 23.149 1.00 88.12 164 LYS A O 1
ATOM 1327 N N . LYS A 1 165 ? -16.916 -4.241 23.101 1.00 86.81 165 LYS A N 1
ATOM 1328 C CA . LYS A 1 165 ? -16.854 -3.690 24.467 1.00 86.81 165 LYS A CA 1
ATOM 1329 C C . LYS A 1 165 ? -17.553 -2.338 24.582 1.00 86.81 165 LYS A C 1
ATOM 1331 O O . LYS A 1 165 ? -18.125 -2.037 25.629 1.00 86.81 165 LYS A O 1
ATOM 1336 N N . GLU A 1 166 ? -17.465 -1.506 23.551 1.00 83.50 166 GLU A N 1
ATOM 1337 C CA . GLU A 1 166 ? -18.134 -0.210 23.514 1.00 83.50 166 GLU A CA 1
ATOM 1338 C C . GLU A 1 166 ? -19.652 -0.369 23.373 1.00 83.50 166 GLU A C 1
ATOM 1340 O O . GLU A 1 166 ? -20.392 0.250 24.137 1.00 83.50 166 GLU A O 1
ATOM 1345 N N . GLU A 1 167 ? -20.112 -1.267 22.502 1.00 86.25 167 GLU A N 1
ATOM 1346 C CA . GLU A 1 167 ? -21.523 -1.638 22.349 1.00 86.25 167 GLU A CA 1
ATOM 1347 C C . GLU A 1 167 ? -22.105 -2.210 23.647 1.00 86.25 167 GLU A C 1
ATOM 1349 O O . GLU A 1 167 ? -23.134 -1.730 24.119 1.00 86.25 167 GLU A O 1
ATOM 1354 N N . GLU A 1 168 ? -21.417 -3.153 24.304 1.00 88.25 168 GLU A N 1
ATOM 1355 C CA . GLU A 1 168 ? -21.843 -3.684 25.608 1.00 88.25 168 GLU A CA 1
ATOM 1356 C C . GLU A 1 168 ? -21.955 -2.584 26.672 1.00 88.25 168 GLU A C 1
ATOM 1358 O O . GLU A 1 168 ? -22.844 -2.612 27.528 1.00 88.25 168 GLU A O 1
ATOM 1363 N N . LYS A 1 169 ? -21.048 -1.602 26.648 1.00 89.62 169 LYS A N 1
ATOM 1364 C CA . LYS A 1 169 ? -21.081 -0.475 27.582 1.00 89.62 169 LYS A CA 1
ATOM 1365 C C . LYS A 1 169 ? -22.258 0.455 27.289 1.00 89.62 169 LYS A C 1
ATOM 1367 O O . LYS A 1 169 ? -22.928 0.872 28.232 1.00 89.62 169 LYS A O 1
ATOM 1372 N N . GLN A 1 170 ? -22.518 0.766 26.020 1.00 85.50 170 GLN A N 1
ATOM 1373 C CA . GLN A 1 170 ? -23.673 1.571 25.614 1.00 85.50 170 GLN A CA 1
ATOM 1374 C C . GLN A 1 170 ? -24.988 0.871 25.967 1.00 85.50 170 GLN A C 1
ATOM 1376 O O . GLN A 1 170 ? -25.893 1.506 26.505 1.00 85.50 170 GLN A O 1
ATOM 1381 N N . GLN A 1 171 ? -25.071 -0.443 25.753 1.00 86.88 171 GLN A N 1
ATOM 1382 C CA . GLN A 1 171 ? -26.243 -1.232 26.114 1.00 86.88 171 GLN A CA 1
ATOM 1383 C C . GLN A 1 171 ? -26.491 -1.217 27.627 1.00 86.88 171 GLN A C 1
ATOM 1385 O O . GLN A 1 171 ? -27.605 -0.926 28.053 1.00 86.88 171 GLN A O 1
ATOM 1390 N N . LYS A 1 172 ? -25.457 -1.426 28.453 1.00 90.44 172 LYS A N 1
ATOM 1391 C CA . LYS A 1 172 ? -25.582 -1.325 29.920 1.00 90.44 172 LYS A CA 1
ATOM 1392 C C . LYS A 1 172 ? -26.035 0.062 30.371 1.00 90.44 172 LYS A C 1
ATOM 1394 O O . LYS A 1 172 ? -26.885 0.166 31.246 1.00 90.44 172 LYS A O 1
ATOM 1399 N N . GLN A 1 173 ? -25.510 1.126 29.762 1.00 88.31 173 GLN A N 1
ATOM 1400 C CA . GLN A 1 173 ? -25.943 2.495 30.060 1.00 88.31 173 GLN A CA 1
ATOM 1401 C C . GLN A 1 173 ? -27.413 2.729 29.693 1.00 88.31 173 GLN A C 1
ATOM 1403 O O . GLN A 1 173 ? -28.139 3.377 30.448 1.00 88.31 173 GLN A O 1
ATOM 1408 N N . LEU A 1 174 ? -27.866 2.187 28.559 1.00 87.94 174 LEU A N 1
ATOM 1409 C CA . LEU A 1 174 ? -29.264 2.257 28.149 1.00 87.94 174 LEU A CA 1
ATOM 1410 C C . LEU A 1 174 ? -30.161 1.486 29.127 1.00 87.94 174 LEU A C 1
ATOM 1412 O O . LEU A 1 174 ? -31.147 2.038 29.610 1.00 87.94 174 LEU A O 1
ATOM 1416 N N . GLU A 1 175 ? -29.796 0.253 29.478 1.00 89.81 175 GLU A N 1
ATOM 1417 C CA . GLU A 1 175 ? -30.513 -0.572 30.457 1.00 89.81 175 GLU A CA 1
ATOM 1418 C C . GLU A 1 175 ? -30.600 0.112 31.829 1.00 89.81 175 GLU A C 1
ATOM 1420 O O . GLU A 1 175 ? -31.685 0.195 32.404 1.00 89.81 175 GLU A O 1
ATOM 1425 N N . GLU A 1 176 ? -29.500 0.682 32.330 1.00 90.81 176 GLU A N 1
ATOM 1426 C CA . GLU A 1 176 ? -29.483 1.459 33.575 1.00 90.81 176 GLU A CA 1
ATOM 1427 C C . GLU A 1 176 ? -30.389 2.696 33.498 1.00 90.81 176 GLU A C 1
ATOM 1429 O O . GLU A 1 176 ? -31.099 3.001 34.459 1.00 90.81 176 GLU A O 1
ATOM 1434 N N . SER A 1 177 ? -30.404 3.396 32.359 1.00 89.88 177 SER A N 1
ATOM 1435 C CA . SER A 1 177 ? -31.278 4.556 32.155 1.00 89.88 177 SER A CA 1
ATOM 1436 C C . SER A 1 177 ? -32.762 4.171 32.157 1.00 89.88 177 SER A C 1
ATOM 1438 O O . SER A 1 177 ? -33.561 4.831 32.823 1.00 89.88 177 SER A O 1
ATOM 1440 N N . MET A 1 178 ? -33.123 3.055 31.512 1.00 87.12 178 MET A N 1
ATOM 1441 C CA . MET A 1 178 ? -34.491 2.532 31.506 1.00 87.12 178 MET A CA 1
ATOM 1442 C C . MET A 1 178 ? -34.910 2.057 32.900 1.00 87.12 178 MET A C 1
ATOM 1444 O O . MET A 1 178 ? -35.993 2.395 33.369 1.00 87.12 178 MET A O 1
ATOM 1448 N N . LEU A 1 179 ? -34.039 1.332 33.609 1.00 87.88 179 LEU A N 1
ATOM 1449 C CA . LEU A 1 179 ? -34.280 0.898 34.989 1.00 87.88 179 LEU A CA 1
ATOM 1450 C C . LEU A 1 179 ? -34.475 2.080 35.941 1.00 87.88 179 LEU A C 1
ATOM 1452 O O . LEU A 1 179 ? -35.313 2.019 36.843 1.00 87.88 179 LEU A O 1
ATOM 1456 N N . LYS A 1 180 ? -33.709 3.159 35.754 1.00 86.00 180 LYS A N 1
ATOM 1457 C CA . LYS A 1 180 ? -33.871 4.394 36.520 1.00 86.00 180 LYS A CA 1
ATOM 1458 C C . LYS A 1 180 ? -35.221 5.049 36.234 1.00 86.00 180 LYS A C 1
ATOM 1460 O O . LYS A 1 180 ? -35.895 5.418 37.188 1.00 86.00 180 LYS A O 1
ATOM 1465 N N . GLN A 1 181 ? -35.641 5.121 34.971 1.00 77.00 181 GLN A N 1
ATOM 1466 C CA . GLN A 1 181 ? -36.953 5.655 34.604 1.00 77.00 181 GLN A CA 1
ATOM 1467 C C . GLN A 1 181 ? -38.098 4.826 35.201 1.00 77.00 181 GLN A C 1
ATOM 1469 O O . GLN A 1 181 ? -38.992 5.394 35.817 1.00 77.00 181 GLN A O 1
ATOM 1474 N N . ILE A 1 182 ? -38.041 3.493 35.106 1.00 78.06 182 ILE A N 1
ATOM 1475 C CA . ILE A 1 182 ? -39.043 2.597 35.712 1.00 78.06 182 ILE A CA 1
ATOM 1476 C C . ILE A 1 182 ? -39.103 2.816 37.224 1.00 78.06 182 ILE A C 1
ATOM 1478 O O . ILE A 1 182 ? -40.181 2.938 37.798 1.00 78.06 182 ILE A O 1
ATOM 1482 N N . ARG A 1 183 ? -37.943 2.926 37.881 1.00 75.44 183 ARG A N 1
ATOM 1483 C CA . ARG A 1 183 ? -37.883 3.207 39.317 1.00 75.44 183 ARG A CA 1
ATOM 1484 C C . ARG A 1 183 ? -38.497 4.567 39.644 1.00 75.44 183 ARG A C 1
ATOM 1486 O O . ARG A 1 183 ? -39.264 4.653 40.594 1.00 75.44 183 ARG A O 1
ATOM 1493 N N . GLU A 1 184 ? -38.172 5.613 38.895 1.00 72.69 184 GLU A N 1
ATOM 1494 C CA . GLU A 1 184 ? -38.732 6.956 39.088 1.00 72.69 184 GLU A CA 1
ATOM 1495 C C . GLU A 1 184 ? -40.248 6.985 38.861 1.00 72.69 184 GLU A C 1
ATOM 1497 O O . GLU A 1 184 ? -40.971 7.589 39.654 1.00 72.69 184 GLU A O 1
ATOM 1502 N N . GLU A 1 185 ? -40.746 6.276 37.848 1.00 61.72 185 GLU A N 1
ATOM 1503 C CA . GLU A 1 185 ? -42.177 6.083 37.630 1.00 61.72 185 GLU A CA 1
ATOM 1504 C C . GLU A 1 185 ? -42.817 5.334 38.804 1.00 61.72 185 GLU A C 1
ATOM 1506 O O . GLU A 1 185 ? -43.835 5.792 39.320 1.00 61.72 185 GLU A O 1
ATOM 1511 N N . ASP A 1 186 ? -42.205 4.252 39.292 1.00 62.31 186 ASP A N 1
ATOM 1512 C CA . ASP A 1 186 ? -42.691 3.470 40.437 1.00 62.31 186 ASP A CA 1
ATOM 1513 C C . ASP A 1 186 ? -42.703 4.229 41.758 1.00 62.31 186 ASP A C 1
ATOM 1515 O O . ASP A 1 186 ? -43.582 3.989 42.587 1.00 62.31 186 ASP A O 1
ATOM 1519 N N . HIS A 1 187 ? -41.798 5.192 41.928 1.00 62.62 187 HIS A N 1
ATOM 1520 C CA . HIS A 1 187 ? -41.754 6.067 43.097 1.00 62.62 187 HIS A CA 1
ATOM 1521 C C . HIS A 1 187 ? -42.701 7.272 42.980 1.00 62.62 187 HIS A C 1
ATOM 1523 O O . HIS A 1 187 ? -42.792 8.051 43.934 1.00 62.62 187 HIS A O 1
ATOM 1529 N N . LYS A 1 188 ? -43.451 7.434 41.873 1.00 61.59 188 LYS A N 1
ATOM 1530 C CA . LYS A 1 188 ? -44.522 8.439 41.817 1.00 61.59 188 LYS A CA 1
ATOM 1531 C C . LYS A 1 188 ? -45.578 8.116 42.886 1.00 61.59 188 LYS A C 1
ATOM 1533 O O . LYS A 1 188 ? -46.150 7.018 42.868 1.00 61.59 188 LYS A O 1
ATOM 1538 N N . PRO A 1 189 ? -45.889 9.056 43.799 1.00 65.50 189 PRO A N 1
ATOM 1539 C CA . PRO A 1 189 ? -46.908 8.841 44.814 1.00 65.50 189 PRO A CA 1
ATOM 1540 C C . PRO A 1 189 ? -48.260 8.587 44.142 1.00 65.50 189 PRO A C 1
ATOM 1542 O O . PRO A 1 189 ? -48.629 9.259 43.178 1.00 65.50 189 PRO A O 1
ATOM 1545 N N . TRP A 1 190 ? -49.009 7.612 44.659 1.00 68.50 190 TRP A N 1
ATOM 1546 C CA . TRP A 1 190 ? -50.238 7.097 44.040 1.00 68.50 190 TRP A CA 1
ATOM 1547 C C . TRP A 1 190 ? -51.269 8.185 43.692 1.00 68.50 190 TRP A C 1
ATOM 1549 O O . TRP A 1 190 ? -51.981 8.055 42.704 1.00 68.50 190 TRP A O 1
ATOM 1559 N N . HIS A 1 191 ? -51.296 9.292 44.438 1.00 58.94 191 HIS A N 1
ATOM 1560 C CA . HIS A 1 191 ? -52.158 10.446 44.180 1.00 58.94 191 HIS A CA 1
ATOM 1561 C C . HIS A 1 191 ? -51.842 11.191 42.868 1.00 58.94 191 HIS A C 1
ATOM 1563 O O . HIS A 1 191 ? -52.759 11.680 42.213 1.00 58.94 191 HIS A O 1
ATOM 1569 N N . GLN A 1 192 ? -50.567 11.271 42.466 1.00 66.94 192 GLN A N 1
ATOM 1570 C CA . GLN A 1 192 ? -50.159 11.910 41.207 1.00 66.94 192 GLN A CA 1
ATOM 1571 C C . GLN A 1 192 ? -50.545 11.043 40.007 1.00 66.94 192 GLN A C 1
ATOM 1573 O O . GLN A 1 192 ? -51.133 11.548 39.056 1.00 66.94 192 GLN A O 1
ATOM 1578 N N . ARG A 1 193 ? -50.325 9.725 40.109 1.00 68.81 193 ARG A N 1
ATOM 1579 C CA . ARG A 1 193 ? -50.794 8.739 39.120 1.00 68.81 193 ARG A CA 1
ATOM 1580 C C . ARG A 1 193 ? -52.323 8.762 38.977 1.00 68.81 193 ARG A C 1
ATOM 1582 O O . ARG A 1 193 ? -52.838 8.701 37.865 1.00 68.81 193 ARG A O 1
ATOM 1589 N N . LEU A 1 194 ? -53.050 8.909 40.090 1.00 68.25 194 LEU A N 1
ATOM 1590 C CA . LEU A 1 194 ? -54.512 9.013 40.083 1.00 68.25 194 LEU A CA 1
ATOM 1591 C C . LEU A 1 194 ? -54.992 10.306 39.402 1.00 68.25 194 LEU A C 1
ATOM 1593 O O . LEU A 1 194 ? -55.915 10.269 38.597 1.00 68.25 194 LEU A O 1
ATOM 1597 N N . SER A 1 195 ? -54.358 11.446 39.696 1.00 70.25 195 SER A N 1
ATOM 1598 C CA . SER A 1 195 ? -54.717 12.738 39.098 1.00 70.25 195 SER A CA 1
ATOM 1599 C C . SER A 1 195 ? -54.437 12.790 37.592 1.00 70.25 195 SER A C 1
ATOM 1601 O O . SER A 1 195 ? -55.273 13.303 36.851 1.00 70.25 195 SER A O 1
ATOM 1603 N N . GLU A 1 196 ? -53.295 12.257 37.139 1.00 69.94 196 GLU A N 1
ATOM 1604 C CA . GLU A 1 196 ? -52.948 12.148 35.710 1.00 69.94 196 GLU A CA 1
ATOM 1605 C C . GLU A 1 196 ? -53.963 11.247 34.978 1.00 69.94 196 GLU A C 1
ATOM 1607 O O . GLU A 1 196 ? -54.526 11.650 33.962 1.00 69.94 196 GLU A O 1
ATOM 1612 N N . SER A 1 197 ? -54.315 10.089 35.554 1.00 74.69 197 SER A N 1
ATOM 1613 C CA . SER A 1 197 ? -55.336 9.190 34.991 1.00 74.69 197 SER A CA 1
ATOM 1614 C C . SER A 1 197 ? -56.723 9.836 34.887 1.00 74.69 197 SER A C 1
ATOM 1616 O O . SER A 1 197 ? -57.439 9.582 33.918 1.00 74.69 197 SER A O 1
ATOM 1618 N N . ILE A 1 198 ? -57.126 10.643 35.874 1.00 70.94 198 ILE A N 1
ATOM 1619 C CA . ILE A 1 198 ? -58.420 11.341 35.858 1.00 70.94 198 ILE A CA 1
ATOM 1620 C C . ILE A 1 198 ? -58.421 12.443 34.790 1.00 70.94 198 ILE A C 1
ATOM 1622 O O . ILE A 1 198 ? -59.422 12.612 34.096 1.00 70.94 198 ILE A O 1
ATOM 1626 N N . GLN A 1 199 ? -57.312 13.171 34.618 1.00 72.75 199 GLN A N 1
ATOM 1627 C CA . GLN A 1 199 ? -57.192 14.193 33.574 1.00 72.75 199 GLN A CA 1
ATOM 1628 C C . GLN A 1 199 ? -57.217 13.596 32.163 1.00 72.75 199 GLN A C 1
ATOM 1630 O O . GLN A 1 199 ? -57.944 14.114 31.316 1.00 72.75 199 GLN A O 1
ATOM 1635 N N . ASP A 1 200 ? -56.507 12.496 31.914 1.00 70.94 200 ASP A N 1
ATOM 1636 C CA . ASP A 1 200 ? -56.501 11.833 30.603 1.00 70.94 200 ASP A CA 1
ATOM 1637 C C . ASP A 1 200 ? -57.861 11.222 30.250 1.00 70.94 200 ASP A C 1
ATOM 1639 O O . ASP A 1 200 ? -58.335 11.339 29.116 1.00 70.94 200 ASP A O 1
ATOM 1643 N N . GLN A 1 201 ? -58.550 10.615 31.222 1.00 71.62 201 GLN A N 1
ATOM 1644 C CA . GLN A 1 201 ? -59.927 10.163 31.014 1.00 71.62 201 GLN A CA 1
ATOM 1645 C C . GLN A 1 201 ? -60.869 11.334 30.730 1.00 71.62 201 GLN A C 1
ATOM 1647 O O . GLN A 1 201 ? -61.755 11.209 29.888 1.00 71.62 201 GLN A O 1
ATOM 1652 N N . TRP A 1 202 ? -60.663 12.484 31.373 1.00 71.56 202 TRP A N 1
ATOM 1653 C CA . TRP A 1 202 ? -61.473 13.674 31.138 1.00 71.56 202 TRP A CA 1
ATOM 1654 C C . TRP A 1 202 ? -61.223 14.305 29.762 1.00 71.56 202 TRP A C 1
ATOM 1656 O O . TRP A 1 202 ? -62.174 14.744 29.115 1.00 71.56 202 TRP A O 1
ATOM 1666 N N . TRP A 1 203 ? -59.982 14.293 29.267 1.00 70.06 203 TRP A N 1
ATOM 1667 C CA . TRP A 1 203 ? -59.657 14.708 27.898 1.00 70.06 203 TRP A CA 1
ATOM 1668 C C . TRP A 1 203 ? -60.265 13.774 26.844 1.00 70.06 203 TRP A C 1
ATOM 1670 O O . TRP A 1 203 ? -60.891 14.260 25.902 1.00 70.06 203 TRP A O 1
ATOM 1680 N N . ASN A 1 204 ? -60.183 12.452 27.034 1.00 73.00 204 ASN A N 1
ATOM 1681 C CA . ASN A 1 204 ? -60.849 11.479 26.157 1.00 73.00 204 ASN A CA 1
ATOM 1682 C C . ASN A 1 204 ? -62.381 11.616 26.189 1.00 73.00 204 ASN A C 1
ATOM 1684 O O . ASN A 1 204 ? -63.039 11.490 25.160 1.00 73.00 204 ASN A O 1
ATOM 1688 N N . PHE A 1 205 ? -62.956 11.924 27.354 1.00 66.69 205 PHE A N 1
ATOM 1689 C CA . PHE A 1 205 ? -64.393 12.152 27.504 1.00 66.69 205 PHE A CA 1
ATOM 1690 C C . PHE A 1 205 ? -64.838 13.457 26.826 1.00 66.69 205 PHE A C 1
ATOM 1692 O O . PHE A 1 205 ? -65.849 13.470 26.135 1.00 66.69 205 PHE A O 1
ATOM 1699 N N . LYS A 1 206 ? -64.062 14.543 26.943 1.00 62.66 206 LYS A N 1
ATOM 1700 C CA . LYS A 1 206 ? -64.306 15.810 26.228 1.00 62.66 206 LYS A CA 1
ATOM 1701 C C . LYS A 1 206 ? -64.213 15.678 24.709 1.00 62.66 206 LYS A C 1
ATOM 1703 O O . LYS A 1 206 ? -64.992 16.323 24.018 1.00 62.66 206 LYS A O 1
ATOM 1708 N N . GLY A 1 207 ? -63.293 14.857 24.203 1.00 60.78 207 GLY A N 1
ATOM 1709 C CA . GLY A 1 207 ? -63.163 14.583 22.768 1.00 60.78 207 GLY A CA 1
ATOM 1710 C C . GLY A 1 207 ? -64.333 13.789 22.173 1.00 60.78 207 GLY A C 1
ATOM 1711 O O . GLY A 1 207 ? -64.507 13.794 20.962 1.00 60.78 207 GLY A O 1
ATOM 1712 N N . LEU A 1 208 ? -65.148 13.139 23.010 1.00 56.91 208 LEU A N 1
ATOM 1713 C CA . LEU A 1 208 ? -66.311 12.332 22.614 1.00 56.91 208 LEU A CA 1
ATOM 1714 C C . LEU A 1 208 ? -67.614 13.147 22.476 1.00 56.91 208 LEU A C 1
ATOM 1716 O O . LEU A 1 208 ? -68.609 12.623 21.985 1.00 56.91 208 LEU A O 1
ATOM 1720 N N . PHE A 1 209 ? -67.614 14.412 22.914 1.00 59.16 209 PHE A N 1
ATOM 1721 C CA . PHE A 1 209 ? -68.753 15.343 22.830 1.00 59.16 209 PHE A CA 1
ATOM 1722 C C . PHE A 1 209 ? -68.512 16.507 21.852 1.00 59.16 209 PHE A C 1
ATOM 1724 O O . PHE A 1 209 ? -69.146 17.558 21.972 1.00 59.16 209 PHE A O 1
ATOM 1731 N N . GLN A 1 210 ? -67.605 16.317 20.893 1.00 53.41 210 GLN A N 1
ATOM 1732 C CA . GLN A 1 210 ? -67.432 17.175 19.720 1.00 53.41 210 GLN A CA 1
ATOM 1733 C C . GLN A 1 210 ? -67.899 16.428 18.470 1.00 53.41 210 GLN A C 1
ATOM 1735 O O . GLN A 1 210 ? -68.515 17.091 17.607 1.00 53.41 210 GLN A O 1
#

Organism: Streptococcus pyogenes (NCBI:txid1314)

Radius of gyration: 30.98 Å; chains: 1; bounding box: 94×50×68 Å

Sequence (210 aa):
MKKTLTLLLALFAIGVTSSVRAEDEQSSTQKPVKFDLDGPQQKIKDYSG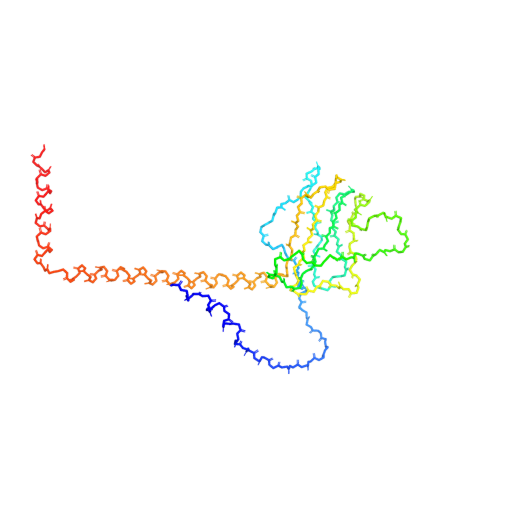NTITLEDLYVGSKVVKIYIPQGWWVYLYRQCDHNSKERGILASPILEKNITKTDPYRQYYTGVPYILNLGEDPLKKGEKLTFSFKGEDGFYVGSYIYRDSDTIKKEKEAEEALQKKEEEKQQKQLEESMLKQIREEDHKPWHQRLSESIQDQWWNFKGLFQ

Secondary structure (DSSP, 8-state):
----SSSSSSTT-----------------PPPPEEEE-SS----B-TTSPBPEEPPEETT--EEEEE--TT-EEEEEEES-TT--S--EE------TT---S-TTB---SSS-EEEE-TTS---TT-EEEEEEE-TTS-EEEEEEEEEHHHHHHHHHHHHHHHHHHHHHHHHHHHHHHHHHHHHHHTS-HHHHHHHHHHHHHHHHHHTT-

pLDDT: mean 78.18, std 17.18, range [33.78, 95.25]

Foldseek 3Di:
DDPDPPPPPPPVPPDPPDDDDDDDDDDDPDDFFWKDFPPDFDFFAAPVRHTKDWDIAGAQDQKTWTDDAALKFKWKAKDQAPPDPDSHDTQDADDDPPDPDPDLGGHHDGPGTNIGGNDPDTHHANMKIKIWMAHNVRHTRGITIIHTPVVSVVVVVVVVVVVVVVVVVVVVVVVVVVVVVVVVVVPPPVVVVVVVVVVVVVVVVVVVVD